Protein AF-A0AAW1S640-F1 (afdb_monomer)

Solvent-accessible surface area (backbone atoms only — not comparable to full-atom values): 14603 Å² total; per-residue (Å²): 139,86,64,75,70,55,54,58,38,51,50,37,23,45,51,49,43,53,53,51,50,52,52,50,61,74,37,52,86,37,52,64,60,62,70,76,51,57,68,61,94,82,60,75,63,79,69,60,54,57,62,50,48,50,54,40,24,43,29,50,11,47,22,51,35,55,50,36,70,66,61,31,62,88,68,34,43,71,59,56,50,48,43,51,55,28,48,50,37,58,58,46,36,54,51,34,43,46,70,66,60,34,56,70,61,28,47,55,40,42,50,51,26,38,55,41,40,50,51,37,30,52,54,34,31,74,77,37,57,66,27,15,59,42,34,47,66,47,48,56,47,36,54,52,51,41,56,49,51,52,46,32,43,64,62,42,46,88,51,75,80,60,61,56,72,54,47,76,75,77,46,81,82,50,51,96,89,38,97,82,51,74,83,77,77,73,76,83,64,78,72,75,71,77,75,80,75,88,74,76,85,82,83,86,85,82,91,78,92,77,90,79,86,82,83,88,82,92,83,82,91,78,88,79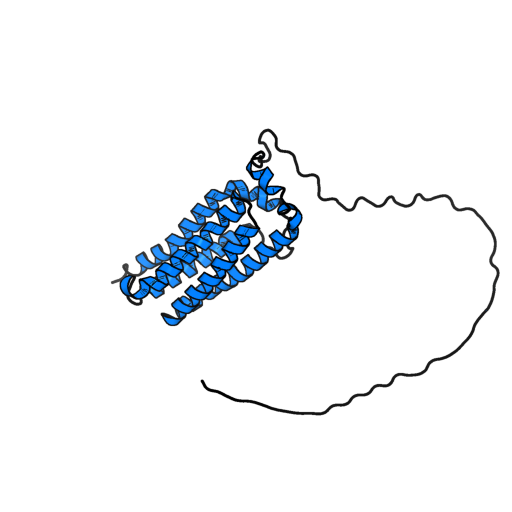,90,79,89,78,89,87,86,90,87,83,92,82,86,90,133

Foldseek 3Di:
DPPPLVVQLCVLLVVLLVLLVVLCVVLVVQVVVVVVFDFDPPDDDPVVVNVLSSLLSNLLSNLLSVLCVLPHCVVCVVLNVLSVVLSVLVSVLSCVCRVLVPLVVSLVSLVVSLVSLVVSLVVSCVSPVSSNVSSVSVSVVSVVVNVRSVRRCVRPVVVVPPVSVVCVPPDPQADVVGPPHDDDDPDPPPPPDPDPPPPDDDDDDDDDDDDDDDDDDDDDDDDDDDDDDYDDDDDDDDD

InterPro domains:
  IPR004307 TspO/MBR-related protein [PF03073] (12-152)
  IPR004307 TspO/MBR-related protein [PTHR10057] (6-158)
  IPR004307 TspO/MBR-related protein [cd15904] (13-153)
  IPR038330 TspO/MBR-related superfamily [G3DSA:1.20.1260.100] (5-157)

Nearest PDB structures (foldseek):
  8e7x-assembly1_B  TM=9.410E-01  e=2.400E-07  Cereibacter sphaeroides
  4rym-assembly1_A  TM=9.390E-01  e=1.792E-07  Bacillus cereus ATCC 14579
  8e7y-assembly1_A  TM=9.253E-01  e=2.646E-07  Cereibacter sphaeroides
  4uc1-assembly1_B  TM=9.404E-01  e=3.721E-07  Cereibacter sphaeroides
  4uc3-assembly1_B  TM=8.777E-01  e=4.628E-05  Cereibacter sphaeroides

Secondary structure (DSSP, 8-state):
--STTHHHHHHHHHHHHHHHHHHHHHHGGGHHHHHTS---TTPPPHHHHHHHHHHHHHHHHHHHHHHHHTTHHHHHHHHHHHHHHHHHHHHHHHIIIIIS--HHHHHHHHHHHHHHHHHHHHHHHHH-HHHHHHHHHHHHHHHHHHHHHHHHHHHTHHHHSSTHHHHHHH---PPTTSTT--PPPPP-----PPPPP---PPP------------------------------------

Organism: NCBI:txid381761

pLDDT: mean 74.96, std 23.74, range [33.22, 98.56]

Sequence (239 aa):
MGNYLSAPLVIAIAIPEVLGALVSASTAKNITWYQTLSKPSWAPPTWAFGQLWSFLYACIGAAAFVVWTEGGFSAQQGSLTLLGINMVLNLAWMPIFFNAKNMTLSIIDNIAALLTAVLVCTKFYQINKLSGYLLYPYVAFLVFANALNISIATKNKNLDDGIYKDFTKDQAFKNPGEAGYRPKPPPATASAAPLPSLTRAPRSRPARLLVGVPRRTLAPMRASARMMHAPGARAAFAL

Mean predicted aligned error: 15.94 Å

Structure (mmCIF, N/CA/C/O backbone):
data_AF-A0AAW1S640-F1
#
_entry.id   AF-A0AAW1S640-F1
#
loop_
_atom_site.group_PDB
_atom_site.id
_atom_site.type_symbol
_atom_site.label_atom_id
_atom_site.label_alt_id
_atom_site.label_comp_id
_atom_site.label_asym_id
_atom_site.label_entity_id
_atom_site.label_seq_id
_atom_site.pdbx_PDB_ins_code
_atom_site.Cartn_x
_atom_site.Cartn_y
_atom_site.Cartn_z
_atom_site.occupancy
_atom_site.B_iso_or_equiv
_atom_site.auth_seq_id
_atom_site.auth_comp_id
_atom_site.auth_asym_id
_atom_site.auth_atom_id
_atom_site.pdbx_PDB_model_num
ATOM 1 N N . MET A 1 1 ? -30.429 7.088 13.840 1.00 48.19 1 MET A N 1
ATOM 2 C CA . MET A 1 1 ? -28.969 6.853 13.964 1.00 48.19 1 MET A CA 1
ATOM 3 C C . MET A 1 1 ? -28.376 6.154 12.720 1.00 48.19 1 MET A C 1
ATOM 5 O O . MET A 1 1 ? -27.449 5.374 12.858 1.00 48.19 1 MET A O 1
ATOM 9 N N . GLY A 1 2 ? -28.866 6.426 11.496 1.00 52.81 2 GLY A N 1
ATOM 10 C CA . GLY A 1 2 ? -28.599 5.559 10.327 1.00 52.81 2 GLY A CA 1
ATOM 11 C C . GLY A 1 2 ? -27.486 5.970 9.348 1.00 52.81 2 GLY A C 1
ATOM 12 O O . GLY A 1 2 ? -27.029 5.116 8.604 1.00 52.81 2 GLY A O 1
ATOM 13 N N . ASN A 1 3 ? -27.015 7.228 9.349 1.00 57.78 3 ASN A N 1
ATOM 14 C CA . ASN A 1 3 ? -26.138 7.741 8.272 1.00 57.78 3 ASN A CA 1
ATOM 15 C C . ASN A 1 3 ? -24.756 8.242 8.737 1.00 57.78 3 ASN A C 1
ATOM 17 O O . ASN A 1 3 ? -23.927 8.614 7.913 1.00 57.78 3 ASN A O 1
ATOM 21 N N . TYR A 1 4 ? -24.484 8.271 10.045 1.00 55.47 4 TYR A N 1
ATOM 22 C CA . TYR A 1 4 ? -23.255 8.884 10.570 1.00 55.47 4 TYR A CA 1
ATOM 23 C C . TYR A 1 4 ? -22.035 7.957 10.536 1.00 55.47 4 TYR A C 1
ATOM 25 O O . TYR A 1 4 ? -20.914 8.446 10.567 1.00 55.47 4 TYR A O 1
ATOM 33 N N . LEU A 1 5 ? -22.236 6.637 10.454 1.00 62.50 5 LEU A N 1
ATOM 34 C CA . LEU A 1 5 ? -21.144 5.659 10.366 1.00 62.50 5 LEU A CA 1
ATOM 35 C C . LEU A 1 5 ? -20.718 5.374 8.917 1.00 62.50 5 LEU A C 1
ATOM 37 O O . LEU A 1 5 ? -19.579 4.977 8.689 1.00 62.50 5 LEU A O 1
ATOM 41 N N . SER A 1 6 ? -21.589 5.614 7.932 1.00 74.06 6 SER A N 1
ATOM 42 C CA . SER A 1 6 ? -21.273 5.385 6.517 1.00 74.06 6 SER A CA 1
ATOM 43 C C . SER A 1 6 ? -20.395 6.489 5.927 1.00 74.06 6 SER A C 1
ATOM 45 O O . SER A 1 6 ? -19.460 6.186 5.193 1.00 74.06 6 SER A O 1
ATOM 47 N N . ALA A 1 7 ? -20.634 7.758 6.275 1.00 83.44 7 ALA A N 1
ATOM 48 C CA . ALA A 1 7 ? -19.852 8.869 5.730 1.00 83.44 7 ALA A CA 1
ATOM 49 C C . ALA A 1 7 ? -18.346 8.807 6.086 1.00 83.44 7 ALA A C 1
ATOM 51 O O . ALA A 1 7 ? -17.533 8.930 5.171 1.00 83.44 7 ALA A O 1
ATOM 52 N N . PRO A 1 8 ? -17.926 8.552 7.343 1.00 85.44 8 PRO A N 1
ATOM 53 C CA . PRO A 1 8 ? -16.505 8.471 7.679 1.00 85.44 8 PRO A CA 1
ATOM 54 C C . PRO A 1 8 ? -15.816 7.256 7.049 1.00 85.44 8 PRO A C 1
ATOM 56 O O . PRO A 1 8 ? -14.659 7.362 6.655 1.00 85.44 8 PRO A O 1
ATOM 59 N N . LEU A 1 9 ? -16.522 6.129 6.891 1.00 89.00 9 LEU A N 1
ATOM 60 C CA . LEU A 1 9 ? -16.002 4.961 6.172 1.00 89.00 9 LEU A CA 1
ATOM 61 C C . LEU A 1 9 ? -15.763 5.280 4.692 1.00 89.00 9 LEU A C 1
ATOM 63 O O . LEU A 1 9 ? -14.692 4.991 4.162 1.00 89.00 9 LEU A O 1
ATOM 67 N N . VAL A 1 10 ? -16.743 5.907 4.035 1.00 90.00 10 VAL A N 1
ATOM 68 C CA . VAL A 1 10 ? -16.617 6.327 2.633 1.00 90.00 10 VAL A CA 1
ATOM 69 C C . VAL A 1 10 ? -15.450 7.296 2.470 1.00 90.00 10 VAL A C 1
ATOM 71 O O . VAL A 1 10 ? -14.661 7.131 1.549 1.00 90.00 10 VAL A O 1
ATOM 74 N N . ILE A 1 11 ? -15.287 8.259 3.380 1.00 89.56 11 ILE A N 1
ATOM 75 C CA . ILE A 1 11 ? -14.155 9.195 3.359 1.00 89.56 11 ILE A CA 1
ATOM 76 C C . ILE A 1 11 ? -12.825 8.452 3.535 1.00 89.56 11 ILE A C 1
ATOM 78 O O . ILE A 1 11 ? -11.892 8.686 2.768 1.00 89.56 11 ILE A O 1
ATOM 82 N N . ALA A 1 12 ? -12.735 7.532 4.498 1.00 90.31 12 ALA A N 1
ATOM 83 C CA . ALA A 1 12 ? -11.518 6.767 4.758 1.00 90.31 12 ALA A CA 1
ATOM 84 C C . ALA A 1 12 ? -11.083 5.912 3.556 1.00 90.31 12 ALA A C 1
ATOM 86 O O . ALA A 1 12 ? -9.886 5.745 3.341 1.00 90.31 12 ALA A O 1
ATOM 87 N N . ILE A 1 13 ? -12.033 5.406 2.763 1.00 93.06 13 ILE A N 1
ATOM 88 C CA . ILE A 1 13 ? -11.775 4.680 1.507 1.00 93.06 13 ILE A CA 1
ATOM 89 C C . ILE A 1 13 ? -11.467 5.638 0.350 1.00 93.06 13 ILE A C 1
ATOM 91 O O . ILE A 1 13 ? -10.553 5.392 -0.434 1.00 93.06 13 ILE A O 1
ATOM 95 N N . ALA A 1 14 ? -12.202 6.742 0.239 1.00 93.06 14 ALA A N 1
ATOM 96 C CA . ALA A 1 14 ? -12.049 7.682 -0.865 1.00 93.06 14 ALA A CA 1
ATOM 97 C C . ALA A 1 14 ? -10.680 8.372 -0.858 1.00 93.06 14 ALA A C 1
ATOM 99 O O . ALA A 1 14 ? -10.122 8.617 -1.922 1.00 93.06 14 ALA A O 1
ATOM 100 N N . ILE A 1 15 ? -10.118 8.669 0.318 1.00 92.88 15 ILE A N 1
ATOM 101 C CA . ILE A 1 15 ? -8.806 9.322 0.440 1.00 92.88 15 ILE A CA 1
ATOM 102 C C . ILE A 1 15 ? -7.695 8.543 -0.296 1.00 92.88 15 ILE A C 1
ATOM 104 O O . ILE A 1 15 ? -7.087 9.124 -1.197 1.00 92.88 15 ILE A O 1
ATOM 108 N N . PRO A 1 16 ? -7.400 7.269 0.034 1.00 92.50 16 PRO A N 1
ATOM 109 C CA . PRO A 1 16 ? -6.333 6.529 -0.634 1.00 92.50 16 PRO A CA 1
ATOM 110 C C . PRO A 1 16 ? -6.614 6.305 -2.127 1.00 92.50 16 PRO A C 1
ATOM 112 O O . PRO A 1 16 ? -5.693 6.436 -2.929 1.00 92.50 16 PRO A O 1
ATOM 115 N N . GLU A 1 17 ? -7.869 6.069 -2.522 1.00 94.31 17 GLU A N 1
ATOM 116 C CA . GLU A 1 17 ? -8.258 5.930 -3.936 1.00 94.31 17 GLU A CA 1
ATOM 117 C C . GLU A 1 17 ? -7.981 7.205 -4.742 1.00 94.31 17 GLU A C 1
ATOM 119 O O . GLU A 1 17 ? -7.348 7.163 -5.798 1.00 94.31 17 GLU A O 1
ATOM 124 N N . VAL A 1 18 ? -8.412 8.363 -4.231 1.00 95.06 18 VAL A N 1
ATOM 125 C CA . VAL A 1 18 ? -8.212 9.655 -4.899 1.00 95.06 18 VAL A CA 1
ATOM 126 C C . VAL A 1 18 ? -6.727 9.988 -4.980 1.00 95.06 18 VAL A C 1
ATOM 128 O O . VAL A 1 18 ? -6.247 10.376 -6.044 1.00 95.06 18 VAL A O 1
ATOM 131 N N . LEU A 1 19 ? -5.976 9.812 -3.890 1.00 92.50 19 LEU A N 1
ATOM 132 C CA . LEU A 1 19 ? -4.537 10.075 -3.887 1.00 92.50 19 LEU A CA 1
ATOM 133 C C . LEU A 1 19 ? -3.790 9.153 -4.858 1.00 92.50 19 LEU A C 1
ATOM 135 O O . LEU A 1 19 ? -2.964 9.630 -5.639 1.00 92.50 19 LEU A O 1
ATOM 139 N N . GLY A 1 20 ? -4.120 7.861 -4.866 1.00 90.81 20 GLY A N 1
ATOM 140 C CA . GLY A 1 20 ? -3.554 6.895 -5.803 1.00 90.81 20 GLY A CA 1
ATOM 141 C C . GLY A 1 20 ? -3.863 7.249 -7.257 1.00 90.81 20 GLY A C 1
ATOM 142 O O . GLY A 1 20 ? -2.963 7.263 -8.101 1.00 90.81 20 GLY A O 1
ATOM 143 N N . ALA A 1 21 ? -5.110 7.620 -7.556 1.00 91.31 21 ALA A N 1
ATOM 144 C CA . ALA A 1 21 ? -5.521 8.047 -8.890 1.00 91.31 21 ALA A CA 1
ATOM 145 C C . ALA A 1 21 ? -4.791 9.321 -9.346 1.00 91.31 21 ALA A C 1
ATOM 147 O O . ALA A 1 21 ? -4.323 9.382 -10.485 1.00 91.31 21 ALA A O 1
ATOM 148 N N . LEU A 1 22 ? -4.640 10.315 -8.464 1.00 92.56 22 LEU A N 1
ATOM 149 C CA . LEU A 1 22 ? -3.919 11.558 -8.758 1.00 92.56 22 LEU A CA 1
ATOM 150 C C . LEU A 1 22 ? -2.443 11.300 -9.069 1.00 92.56 22 LEU A C 1
ATOM 152 O O . LEU A 1 22 ? -1.913 11.808 -10.061 1.00 92.56 22 LEU A O 1
ATOM 156 N N . VAL A 1 23 ? -1.780 10.480 -8.254 1.00 90.75 23 VAL A N 1
ATOM 157 C CA . VAL A 1 23 ? -0.376 10.121 -8.476 1.00 90.75 23 VAL A CA 1
ATOM 158 C C . VAL A 1 23 ? -0.222 9.310 -9.763 1.00 90.75 23 VAL A C 1
ATOM 160 O O . VAL A 1 23 ? 0.650 9.623 -10.576 1.00 90.75 23 VAL A O 1
ATOM 163 N N . SER A 1 24 ? -1.108 8.346 -10.016 1.00 86.88 24 SER A N 1
ATOM 164 C CA . SER A 1 24 ? -1.118 7.574 -11.262 1.00 86.88 24 SER A CA 1
ATOM 165 C C . SER A 1 24 ? -1.277 8.482 -12.487 1.00 86.88 24 SER A C 1
ATOM 167 O O . SER A 1 24 ? -0.452 8.439 -13.405 1.00 86.88 24 SER A O 1
ATOM 169 N N . ALA A 1 25 ? -2.236 9.413 -12.457 1.00 89.00 25 ALA A N 1
ATOM 170 C CA . ALA A 1 25 ? -2.438 10.400 -13.516 1.00 89.00 25 ALA A CA 1
ATOM 171 C C . ALA A 1 25 ? -1.196 11.280 -13.747 1.00 89.00 25 ALA A C 1
ATOM 173 O O . ALA A 1 25 ? -0.829 11.540 -14.896 1.00 89.00 25 ALA A O 1
ATOM 174 N N . SER A 1 26 ? -0.494 11.678 -12.679 1.00 86.50 26 SER A N 1
ATOM 175 C CA . SER A 1 26 ? 0.728 12.493 -12.778 1.00 86.50 26 SER A CA 1
ATOM 176 C C . SER A 1 26 ? 1.882 11.791 -13.511 1.00 86.50 26 SER A C 1
ATOM 178 O O . SER A 1 26 ? 2.752 12.450 -14.080 1.00 86.50 26 SER A O 1
ATOM 180 N N . THR A 1 27 ? 1.877 10.457 -13.542 1.00 84.81 27 THR A N 1
ATOM 181 C CA . THR A 1 27 ? 2.927 9.636 -14.169 1.00 84.81 27 THR A CA 1
ATOM 182 C C . THR A 1 27 ? 2.512 9.021 -15.507 1.00 84.81 27 THR A C 1
ATOM 184 O O . THR A 1 27 ? 3.339 8.406 -16.182 1.00 84.81 27 THR A O 1
ATOM 187 N N . ALA A 1 28 ? 1.261 9.221 -15.941 1.00 82.31 28 ALA A N 1
ATOM 188 C CA . ALA A 1 28 ? 0.685 8.572 -17.121 1.00 82.31 28 ALA A CA 1
ATOM 189 C C . ALA A 1 28 ? 1.511 8.785 -18.403 1.00 82.31 28 ALA A C 1
ATOM 191 O O . ALA A 1 28 ? 1.649 7.872 -19.215 1.00 82.31 28 ALA A O 1
ATOM 192 N N . LYS A 1 29 ? 2.136 9.960 -18.560 1.00 80.25 29 LYS A N 1
ATOM 193 C CA . LYS A 1 29 ? 2.9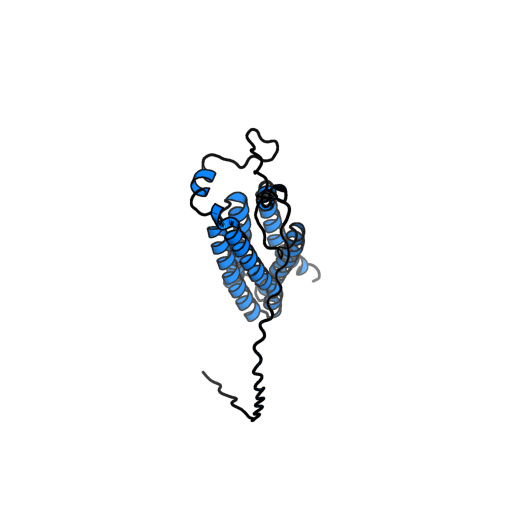99 10.283 -19.713 1.00 80.25 29 LYS A CA 1
ATOM 194 C C . LYS A 1 29 ? 4.244 9.393 -19.808 1.00 80.25 29 LYS A C 1
ATOM 196 O O . LYS A 1 29 ? 4.755 9.176 -20.898 1.00 80.25 29 LYS A O 1
ATOM 201 N N . ASN A 1 30 ? 4.713 8.862 -18.680 1.00 80.94 30 ASN A N 1
ATOM 202 C CA . ASN A 1 30 ? 5.913 8.032 -18.589 1.00 80.94 30 ASN A CA 1
ATOM 203 C C . ASN A 1 30 ? 5.604 6.524 -18.626 1.00 80.94 30 ASN A C 1
ATOM 205 O O . ASN A 1 30 ? 6.518 5.703 -18.537 1.00 80.94 30 ASN A O 1
ATOM 209 N N . ILE A 1 31 ? 4.338 6.123 -18.800 1.00 79.50 31 ILE A N 1
ATOM 210 C CA . ILE A 1 31 ? 3.959 4.703 -18.844 1.00 79.50 31 ILE A CA 1
ATOM 211 C C . ILE A 1 31 ? 4.513 3.983 -20.085 1.00 79.50 31 ILE A C 1
ATOM 213 O O . ILE A 1 31 ? 4.779 2.781 -20.051 1.00 79.50 31 ILE A O 1
ATOM 217 N N . THR A 1 32 ? 4.748 4.715 -21.177 1.00 81.50 32 THR A N 1
ATOM 218 C CA . THR A 1 32 ? 5.373 4.203 -22.407 1.00 81.50 32 THR A CA 1
ATOM 219 C C . THR A 1 32 ? 6.814 3.762 -22.160 1.00 81.50 32 THR A C 1
ATOM 221 O O . THR A 1 32 ? 7.228 2.717 -22.658 1.00 81.50 32 THR A O 1
ATOM 224 N N . TRP A 1 33 ? 7.566 4.475 -21.312 1.00 83.75 33 TRP A N 1
ATOM 225 C CA . TRP A 1 33 ? 8.915 4.066 -20.904 1.00 83.75 33 TRP A CA 1
ATOM 226 C C . TRP A 1 33 ? 8.900 2.693 -20.223 1.00 83.75 33 TRP A C 1
ATOM 228 O O . TRP A 1 33 ? 9.712 1.833 -20.568 1.00 83.75 33 TRP A O 1
ATOM 238 N N . TYR A 1 34 ? 7.920 2.426 -19.356 1.00 84.88 34 TYR A N 1
ATOM 239 C CA . TYR A 1 34 ? 7.774 1.119 -18.709 1.00 84.88 34 TYR A CA 1
ATOM 240 C C . TYR A 1 34 ? 7.555 -0.023 -19.707 1.00 84.88 34 TYR A C 1
ATOM 242 O O . TYR A 1 34 ? 7.997 -1.154 -19.479 1.00 84.88 34 TYR A O 1
ATOM 250 N N . GLN A 1 35 ? 6.916 0.247 -20.850 1.00 84.81 35 GLN A N 1
ATOM 251 C CA . GLN A 1 35 ? 6.749 -0.748 -21.912 1.00 84.81 35 GLN A CA 1
ATOM 252 C C . GLN A 1 35 ? 8.092 -1.166 -22.527 1.00 84.81 35 GLN A C 1
ATOM 254 O O . GLN A 1 35 ? 8.231 -2.328 -22.901 1.00 84.81 35 GLN A O 1
ATOM 259 N N . THR A 1 36 ? 9.094 -0.280 -22.536 1.00 85.88 36 THR A N 1
ATOM 260 C CA . THR A 1 36 ? 10.431 -0.536 -23.107 1.00 85.88 36 THR A CA 1
ATOM 261 C C . THR A 1 36 ? 11.358 -1.381 -22.224 1.00 85.88 36 THR A C 1
ATOM 263 O O . THR A 1 36 ? 12.396 -1.849 -22.708 1.00 85.88 36 THR A O 1
ATOM 266 N N . LEU A 1 37 ? 10.999 -1.571 -20.948 1.00 86.44 37 LEU A N 1
ATOM 267 C CA . LEU A 1 37 ? 11.783 -2.328 -19.973 1.00 86.44 37 LEU A CA 1
ATOM 268 C C . LEU A 1 37 ? 11.608 -3.837 -20.141 1.00 86.44 37 LEU A C 1
ATOM 270 O O . LEU A 1 37 ? 10.497 -4.341 -20.341 1.00 86.44 37 LEU A O 1
ATOM 274 N N . SER A 1 38 ? 12.704 -4.565 -19.943 1.00 89.00 38 SER A N 1
ATOM 275 C CA . SER A 1 38 ? 12.687 -6.023 -19.840 1.00 89.00 38 SER A CA 1
ATOM 276 C C . SER A 1 38 ? 12.015 -6.439 -18.531 1.00 89.00 38 SER A C 1
ATOM 278 O O . SER A 1 38 ? 12.518 -6.136 -17.448 1.00 89.00 38 SER A O 1
ATOM 280 N N . LYS A 1 39 ? 10.885 -7.145 -18.622 1.00 88.88 39 LYS A N 1
ATOM 281 C CA . LYS A 1 39 ? 10.093 -7.617 -17.474 1.00 88.88 39 LYS A CA 1
ATOM 282 C C . LYS A 1 39 ? 10.230 -9.134 -17.301 1.00 88.88 39 LYS A C 1
ATOM 284 O O . LYS A 1 39 ? 10.513 -9.836 -18.273 1.00 88.88 39 LYS A O 1
ATOM 289 N N . PRO A 1 40 ? 10.088 -9.668 -16.077 1.00 91.06 40 PRO A N 1
ATOM 290 C CA . PRO A 1 40 ? 10.002 -11.110 -15.887 1.00 91.06 40 PRO A CA 1
ATOM 291 C C . PRO A 1 40 ? 8.727 -11.679 -16.524 1.00 91.06 40 PRO A C 1
ATOM 293 O O . PRO A 1 40 ? 7.719 -10.987 -16.624 1.00 91.06 40 PRO A O 1
ATOM 296 N N . SER A 1 41 ? 8.763 -12.952 -16.923 1.00 91.88 41 SER A N 1
ATOM 297 C CA . SER A 1 41 ? 7.632 -13.638 -17.570 1.00 91.88 41 SER A CA 1
ATOM 298 C C . SER A 1 41 ? 6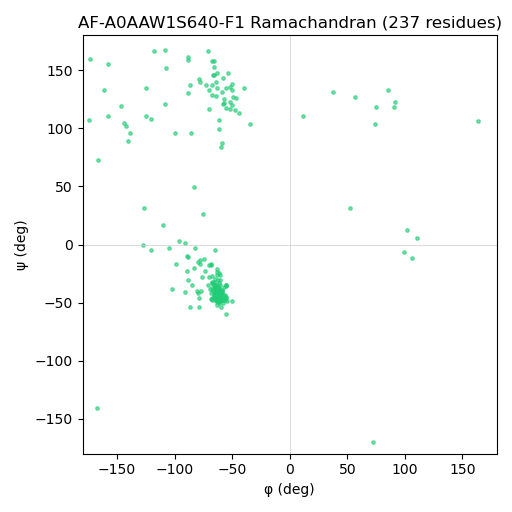.391 -13.760 -16.682 1.00 91.88 41 SER A C 1
ATOM 300 O O . SER A 1 41 ? 5.293 -13.936 -17.192 1.00 91.88 41 SER A O 1
ATOM 302 N N . TRP A 1 42 ? 6.562 -13.656 -15.365 1.00 92.56 42 TRP A N 1
ATOM 303 C CA . TRP A 1 42 ? 5.489 -13.685 -14.374 1.00 92.56 42 TRP A CA 1
ATOM 304 C C . TRP A 1 42 ? 4.932 -12.294 -14.030 1.00 92.56 42 TRP A C 1
ATOM 306 O O . TRP A 1 42 ? 4.051 -12.192 -13.179 1.00 92.56 42 TRP A O 1
ATOM 316 N N . ALA A 1 43 ? 5.434 -11.217 -14.648 1.00 90.38 43 ALA A N 1
ATOM 317 C CA . ALA A 1 43 ? 4.869 -9.887 -14.442 1.00 90.38 43 ALA A CA 1
ATOM 318 C C . ALA A 1 43 ? 3.420 -9.847 -14.967 1.00 90.38 43 ALA A C 1
ATOM 320 O O . ALA A 1 43 ? 3.191 -10.206 -16.126 1.00 90.38 43 ALA A O 1
ATOM 321 N N . PRO A 1 44 ? 2.444 -9.405 -14.157 1.00 88.12 44 PRO A N 1
ATOM 322 C CA . PRO A 1 44 ? 1.065 -9.304 -14.593 1.00 88.12 44 PRO A CA 1
ATOM 323 C C . PRO A 1 44 ? 0.921 -8.213 -15.662 1.00 88.12 44 PRO A C 1
ATOM 325 O O . PRO A 1 44 ? 1.754 -7.302 -15.758 1.00 88.12 44 PRO A O 1
ATOM 328 N N . PRO A 1 45 ? -0.141 -8.282 -16.478 1.00 87.44 45 PRO A N 1
ATOM 329 C CA . PRO A 1 45 ? -0.413 -7.254 -17.468 1.00 87.44 45 PRO A CA 1
ATOM 330 C C . PRO A 1 45 ? -0.689 -5.903 -16.792 1.00 87.44 45 PRO A C 1
ATOM 332 O O . PRO A 1 45 ? -1.280 -5.846 -15.716 1.00 87.44 45 PRO A O 1
ATOM 335 N N . THR A 1 46 ? -0.306 -4.802 -17.448 1.00 83.38 46 THR A N 1
ATOM 336 C CA . THR A 1 46 ? -0.354 -3.448 -16.862 1.00 83.38 46 THR A CA 1
ATOM 337 C C . THR A 1 46 ? -1.739 -3.051 -16.349 1.00 83.38 46 THR A C 1
ATOM 339 O O . THR A 1 46 ? -1.834 -2.371 -15.333 1.00 83.38 46 THR A O 1
ATOM 342 N N . TRP A 1 47 ? -2.813 -3.486 -17.020 1.00 82.19 47 TRP A N 1
ATOM 343 C CA . TRP A 1 47 ? -4.174 -3.157 -16.599 1.00 82.19 47 TRP A CA 1
ATOM 344 C C . TRP A 1 47 ? -4.475 -3.693 -15.198 1.00 82.19 47 TRP A C 1
ATOM 346 O O . TRP A 1 47 ? -5.022 -2.940 -14.405 1.00 82.19 47 TRP A O 1
ATOM 356 N N . ALA A 1 48 ? -4.022 -4.909 -14.864 1.00 89.19 48 ALA A N 1
ATOM 357 C CA . ALA A 1 48 ? -4.351 -5.602 -13.616 1.00 89.19 48 ALA A CA 1
ATOM 358 C C . ALA A 1 48 ? -3.880 -4.858 -12.357 1.00 89.19 48 ALA A C 1
ATOM 360 O O . ALA A 1 48 ? -4.465 -5.025 -11.287 1.00 89.19 48 ALA A O 1
ATOM 361 N N . PHE A 1 49 ? -2.851 -4.013 -12.476 1.00 87.00 49 PHE A N 1
ATOM 362 C CA . PHE A 1 49 ? -2.398 -3.177 -11.366 1.00 87.00 49 PHE A CA 1
ATOM 363 C C . PHE A 1 49 ? -3.471 -2.179 -10.924 1.00 87.00 49 PHE A C 1
ATOM 365 O O . PHE A 1 49 ? -3.589 -1.936 -9.730 1.00 87.00 49 PHE A O 1
ATOM 372 N N . GLY A 1 50 ? -4.269 -1.634 -11.849 1.00 87.50 50 GLY A N 1
ATOM 373 C CA . GLY A 1 50 ? -5.316 -0.666 -11.517 1.00 87.50 50 GLY A CA 1
ATOM 374 C C . GLY A 1 50 ? -6.398 -1.270 -10.623 1.00 87.50 50 GLY A C 1
ATOM 375 O O . GLY A 1 50 ? -6.671 -0.744 -9.549 1.00 87.50 50 GLY A O 1
ATOM 376 N N . GLN A 1 51 ? -6.963 -2.416 -11.018 1.00 91.44 51 GLN A N 1
ATOM 377 C CA . GLN A 1 51 ? -8.006 -3.083 -10.227 1.00 91.44 51 GLN A CA 1
ATOM 378 C C . GLN A 1 51 ? -7.471 -3.574 -8.881 1.00 91.44 51 GLN A C 1
ATOM 380 O O . GLN A 1 51 ? -8.170 -3.494 -7.872 1.00 91.44 51 GLN A O 1
ATOM 385 N N . LEU A 1 52 ? -6.232 -4.072 -8.861 1.00 94.81 52 LEU A N 1
ATOM 386 C CA . LEU A 1 52 ? -5.611 -4.545 -7.633 1.00 94.81 52 LEU A CA 1
ATOM 387 C C . LEU A 1 52 ? -5.374 -3.398 -6.649 1.00 94.81 52 LEU A C 1
ATOM 389 O O . LEU A 1 52 ? -5.719 -3.536 -5.482 1.00 94.81 52 LEU A O 1
ATOM 393 N N . TRP A 1 53 ? -4.855 -2.256 -7.106 1.00 94.56 53 TRP A N 1
ATOM 394 C CA . TRP A 1 53 ? -4.650 -1.100 -6.235 1.00 94.56 53 TRP A CA 1
ATOM 395 C C . TRP A 1 53 ? -5.953 -0.535 -5.682 1.00 94.56 53 TRP A C 1
ATOM 397 O O . TRP A 1 53 ? -5.990 -0.255 -4.489 1.00 94.56 53 TRP A O 1
ATOM 407 N N . SER A 1 54 ? -7.027 -0.456 -6.473 1.00 94.38 54 SER A N 1
ATOM 408 C CA . SER A 1 54 ? -8.332 -0.041 -5.939 1.00 94.38 54 SER A CA 1
ATOM 409 C C . SER A 1 54 ? -8.834 -0.991 -4.848 1.00 94.38 54 SER A C 1
ATOM 411 O O . SER A 1 54 ? -9.205 -0.570 -3.755 1.00 94.38 54 SER A O 1
ATOM 413 N N . PHE A 1 55 ? -8.739 -2.307 -5.067 1.00 96.69 55 PHE A N 1
ATOM 414 C CA . PHE A 1 55 ? -9.073 -3.272 -4.016 1.00 96.69 55 PHE A CA 1
ATOM 415 C C . PHE A 1 55 ? -8.234 -3.059 -2.742 1.00 96.69 55 PHE A C 1
ATOM 417 O O . PHE A 1 55 ? -8.771 -3.043 -1.633 1.00 96.69 55 PHE A O 1
ATOM 424 N N . LEU A 1 56 ? -6.924 -2.845 -2.887 1.00 97.06 56 LEU A N 1
ATOM 425 C CA . LEU A 1 56 ? -6.028 -2.609 -1.755 1.00 97.06 56 LEU A CA 1
ATOM 426 C C . LEU A 1 56 ? -6.330 -1.292 -1.030 1.00 97.06 56 LEU A C 1
ATOM 428 O O . LEU A 1 56 ? -6.351 -1.281 0.200 1.00 97.06 56 LEU A O 1
ATOM 432 N N . TYR A 1 57 ? -6.599 -0.203 -1.751 1.00 97.06 57 TYR A N 1
ATOM 433 C CA . TYR A 1 57 ? -6.953 1.088 -1.159 1.00 97.06 57 TYR A CA 1
ATOM 434 C C . TYR A 1 57 ? -8.285 1.031 -0.412 1.00 97.06 57 TYR A C 1
ATOM 436 O O . TYR A 1 57 ? -8.378 1.576 0.691 1.00 97.06 57 TYR A O 1
ATOM 444 N N . ALA A 1 58 ? -9.266 0.284 -0.922 1.00 96.44 58 ALA A N 1
ATOM 445 C CA . ALA A 1 58 ? -10.495 -0.002 -0.190 1.00 96.44 58 ALA A CA 1
ATOM 446 C C . ALA A 1 58 ? -10.226 -0.762 1.120 1.00 96.44 58 ALA A C 1
ATOM 448 O O . ALA A 1 58 ? -10.737 -0.374 2.174 1.00 96.44 58 ALA A O 1
ATOM 449 N N . CYS A 1 59 ? -9.381 -1.798 1.093 1.00 97.56 59 CYS A N 1
ATOM 450 C CA . CYS A 1 59 ? -8.982 -2.530 2.299 1.00 97.56 59 CYS A CA 1
ATOM 451 C C . CYS A 1 59 ? -8.250 -1.638 3.314 1.00 97.56 59 CYS A C 1
ATOM 453 O O . CYS A 1 59 ? -8.552 -1.694 4.507 1.00 97.56 59 CYS A O 1
ATOM 455 N N . ILE A 1 60 ? -7.320 -0.797 2.853 1.00 97.81 60 ILE A N 1
ATOM 456 C CA . ILE A 1 60 ? -6.562 0.135 3.698 1.00 97.81 60 ILE A CA 1
ATOM 457 C C . ILE A 1 60 ? -7.500 1.148 4.363 1.00 97.81 60 ILE A C 1
ATOM 459 O O . ILE A 1 60 ? -7.443 1.332 5.580 1.00 97.81 60 ILE A O 1
ATOM 463 N N . GLY A 1 61 ? -8.389 1.772 3.586 1.00 96.69 61 GLY A N 1
ATOM 464 C CA . GLY A 1 61 ? -9.356 2.743 4.095 1.00 96.69 61 GLY A CA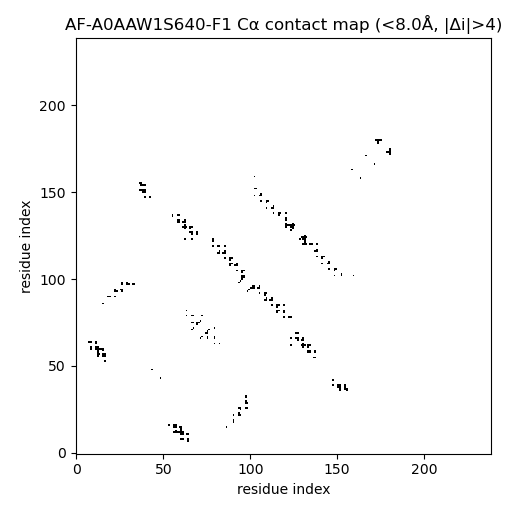 1
ATOM 465 C C . GLY A 1 61 ? -10.336 2.131 5.094 1.00 96.69 61 GLY A C 1
ATOM 466 O O . GLY A 1 61 ? -10.565 2.692 6.166 1.00 96.69 61 GLY A O 1
ATOM 467 N N . ALA A 1 62 ? -10.851 0.933 4.802 1.00 96.81 62 ALA A N 1
ATOM 468 C CA . ALA A 1 62 ? -11.710 0.196 5.726 1.00 96.81 62 ALA A CA 1
ATOM 469 C C . ALA A 1 62 ? -10.976 -0.168 7.030 1.00 96.81 62 ALA A C 1
ATOM 471 O O . ALA A 1 62 ? -11.523 0.018 8.117 1.00 96.81 62 ALA A O 1
ATOM 472 N N . ALA A 1 63 ? -9.721 -0.624 6.946 1.00 97.19 63 ALA A N 1
ATOM 473 C CA . ALA A 1 63 ? -8.910 -0.939 8.120 1.00 97.19 63 ALA A CA 1
ATOM 474 C C . ALA A 1 63 ? -8.672 0.298 9.000 1.00 97.19 63 ALA A C 1
ATOM 476 O O . ALA A 1 63 ? -8.785 0.211 10.226 1.00 97.19 63 ALA A O 1
ATOM 477 N N . ALA A 1 64 ? -8.389 1.445 8.371 1.00 96.75 64 ALA A N 1
ATOM 478 C CA . ALA A 1 64 ? -8.206 2.729 9.040 1.00 96.75 64 ALA A CA 1
ATOM 479 C C . ALA A 1 64 ? -9.485 3.203 9.736 1.00 96.75 64 ALA A C 1
ATOM 481 O O . ALA A 1 64 ? -9.422 3.649 10.880 1.00 96.75 64 ALA A O 1
ATOM 482 N N . PHE A 1 65 ? -10.642 3.059 9.081 1.00 96.31 65 PHE A N 1
ATOM 483 C CA . PHE A 1 65 ? -11.937 3.381 9.677 1.00 96.31 65 PHE A CA 1
ATOM 484 C C . PHE A 1 65 ? -12.216 2.527 10.916 1.00 96.31 65 PHE A C 1
ATOM 486 O O . PHE A 1 65 ? -12.550 3.078 11.960 1.00 96.31 65 PHE A O 1
ATOM 493 N N . VAL A 1 66 ? -12.018 1.206 10.836 1.00 95.56 66 VAL A N 1
ATOM 494 C CA . VAL A 1 66 ? -12.239 0.313 11.985 1.00 95.56 66 VAL A CA 1
ATOM 495 C C . VAL A 1 66 ? -11.314 0.684 13.150 1.00 95.56 66 VAL A C 1
ATOM 497 O O . VAL A 1 66 ? -11.788 0.817 14.274 1.00 95.56 66 VAL A O 1
ATOM 500 N N . VAL A 1 67 ? -10.028 0.965 12.904 1.00 96.19 67 VAL A N 1
ATOM 501 C CA . VAL A 1 67 ? -9.130 1.455 13.970 1.00 96.19 67 VAL A CA 1
ATOM 502 C C . VAL A 1 67 ? -9.611 2.790 14.530 1.00 96.19 67 VAL A C 1
ATOM 504 O O . VAL A 1 67 ? -9.625 2.979 15.740 1.00 96.19 67 VAL A O 1
ATOM 507 N N . TRP A 1 68 ? -10.045 3.717 13.678 1.00 95.44 68 TRP A N 1
ATOM 508 C CA . TRP A 1 68 ? -10.570 5.004 14.127 1.00 95.44 68 TRP A CA 1
ATOM 509 C C . TRP A 1 68 ? -11.839 4.858 14.981 1.00 95.44 68 TRP A C 1
ATOM 511 O O . TRP A 1 68 ? -12.034 5.649 15.899 1.00 95.44 68 TRP A O 1
ATOM 521 N N . THR A 1 69 ? -12.675 3.839 14.765 1.00 94.19 69 THR A N 1
ATOM 522 C CA . THR A 1 69 ? -13.835 3.594 15.641 1.00 94.19 69 THR A CA 1
ATOM 523 C C . THR A 1 69 ? -13.454 3.142 17.058 1.00 94.19 69 THR A C 1
ATOM 525 O O . THR A 1 69 ? -14.247 3.324 17.978 1.00 94.19 69 THR A O 1
ATOM 528 N N . GLU A 1 70 ? -12.221 2.674 17.276 1.00 93.94 70 GLU A N 1
ATOM 529 C CA . GLU A 1 70 ? -11.673 2.278 18.586 1.00 93.94 70 GLU A CA 1
ATOM 530 C C . GLU A 1 70 ? -11.134 3.490 19.382 1.00 93.94 70 GLU A C 1
ATOM 532 O O . GLU A 1 70 ? -9.996 3.501 19.862 1.00 93.94 70 GLU A O 1
ATOM 537 N N . GLY A 1 71 ? -11.931 4.558 19.497 1.00 87.69 71 GLY A N 1
ATOM 538 C CA . GLY A 1 71 ? -11.598 5.748 20.302 1.00 87.69 71 GLY A CA 1
ATOM 539 C C . GLY A 1 71 ? -11.086 6.969 19.525 1.00 87.69 71 GLY A C 1
ATOM 540 O O . GLY A 1 71 ? -10.602 7.934 20.123 1.00 87.69 71 GLY A O 1
ATOM 541 N N . GLY A 1 72 ? -11.212 6.969 18.199 1.00 89.94 72 GLY A N 1
ATOM 542 C CA . GLY A 1 72 ? -10.922 8.118 17.348 1.00 89.94 72 GLY A CA 1
ATOM 543 C C . GLY A 1 72 ? -9.436 8.435 17.211 1.00 89.94 72 GLY A C 1
ATOM 544 O O . GLY A 1 72 ? -8.546 7.696 17.636 1.00 89.94 72 GLY A O 1
ATOM 545 N N . PHE A 1 73 ? -9.156 9.595 16.612 1.00 88.06 73 PHE A N 1
ATOM 546 C CA . PHE A 1 73 ? -7.780 10.029 16.374 1.00 88.06 73 PHE A CA 1
ATOM 547 C C . PHE A 1 73 ? -7.027 10.301 17.678 1.00 88.06 73 PHE A C 1
ATOM 549 O O . PHE A 1 73 ? -5.840 10.032 17.745 1.00 88.06 73 PHE A O 1
ATOM 556 N N . SER A 1 74 ? -7.705 10.763 18.735 1.00 90.81 74 SER A N 1
ATOM 557 C CA . SER A 1 74 ? -7.058 11.025 20.028 1.00 90.81 74 SER A CA 1
ATOM 558 C C . SER A 1 74 ? -6.477 9.762 20.671 1.00 90.81 74 SER A C 1
ATOM 560 O O . SER A 1 74 ? -5.417 9.838 21.282 1.00 90.81 74 SER A O 1
ATOM 562 N N . ALA A 1 75 ? -7.152 8.613 20.549 1.00 92.25 75 ALA A N 1
ATOM 563 C CA . ALA A 1 75 ? -6.668 7.345 21.094 1.00 92.25 75 ALA A CA 1
ATOM 564 C C . ALA A 1 75 ? -5.691 6.630 20.147 1.00 92.25 75 ALA A C 1
ATOM 566 O O . ALA A 1 75 ? -4.744 5.991 20.598 1.00 92.25 75 ALA A O 1
ATOM 567 N N . GLN A 1 76 ? -5.905 6.752 18.831 1.00 95.12 76 GLN A N 1
ATOM 568 C CA . GLN A 1 76 ? -5.179 5.978 17.815 1.00 95.12 76 GLN A CA 1
ATOM 569 C C . GLN A 1 76 ? -4.204 6.811 16.971 1.00 95.12 76 GLN A C 1
ATOM 571 O O . GLN A 1 76 ? -3.754 6.355 15.917 1.00 95.12 76 GLN A O 1
ATOM 576 N N . GLN A 1 77 ? -3.844 8.016 17.429 1.00 94.06 77 GLN A N 1
ATOM 577 C CA . GLN A 1 77 ? -2.998 8.967 16.699 1.00 94.06 77 GLN A CA 1
ATOM 578 C C . GLN A 1 77 ? -1.717 8.316 16.180 1.00 94.06 77 GLN A C 1
ATOM 580 O O . GLN A 1 77 ? -1.389 8.470 15.006 1.00 94.06 77 GLN A O 1
ATOM 585 N N . GLY A 1 78 ? -1.000 7.572 17.027 1.00 95.56 78 GLY A N 1
ATOM 586 C CA . GLY A 1 78 ? 0.265 6.940 16.644 1.00 95.56 78 GLY A CA 1
ATOM 587 C C . GLY A 1 78 ? 0.099 5.935 15.502 1.00 95.56 78 GLY A C 1
ATOM 588 O O . GLY A 1 78 ? 0.831 5.988 14.515 1.00 95.56 78 GLY A O 1
ATOM 589 N N . SER A 1 79 ? -0.905 5.061 15.596 1.00 95.69 79 SER A N 1
ATOM 590 C CA . SER A 1 79 ? -1.181 4.028 14.591 1.00 95.69 79 SER A CA 1
ATOM 591 C C . SER A 1 79 ? -1.673 4.627 13.270 1.00 95.69 79 SER A C 1
ATOM 593 O O . SER A 1 79 ? -1.214 4.222 12.203 1.00 95.69 79 SER A O 1
ATOM 595 N N . LEU A 1 80 ? -2.559 5.628 13.324 1.00 95.88 80 LEU A N 1
ATOM 596 C CA . LEU A 1 80 ? -3.070 6.317 12.133 1.00 95.88 80 LEU A CA 1
ATOM 597 C C . LEU A 1 80 ? -2.003 7.208 11.476 1.00 95.88 80 LEU A C 1
ATOM 599 O O . LEU A 1 80 ? -1.933 7.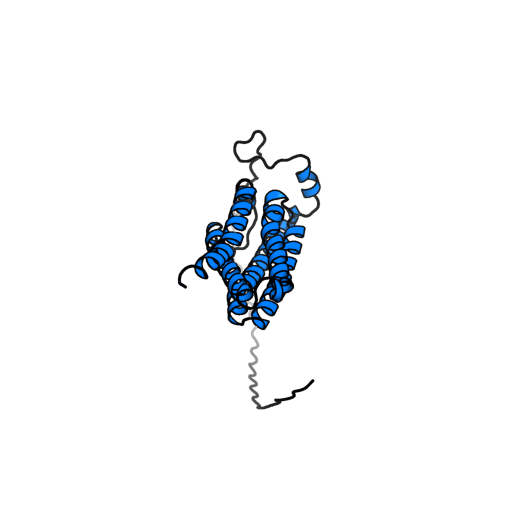276 10.251 1.00 95.88 80 LEU A O 1
ATOM 603 N N . THR A 1 81 ? -1.118 7.831 12.261 1.00 96.81 81 THR A N 1
ATOM 604 C CA . THR A 1 81 ? 0.036 8.583 11.734 1.00 96.81 81 THR A CA 1
ATOM 605 C C . THR A 1 81 ? 1.014 7.650 11.027 1.00 96.81 81 THR A C 1
ATOM 607 O O . THR A 1 81 ? 1.490 7.967 9.939 1.00 96.81 81 THR A O 1
ATOM 610 N N . LEU A 1 82 ? 1.278 6.470 11.599 1.00 97.62 82 LEU A N 1
ATOM 611 C CA . LEU A 1 82 ? 2.127 5.462 10.968 1.00 97.62 82 LEU A CA 1
ATOM 612 C C . LEU A 1 82 ? 1.542 4.977 9.632 1.00 97.62 82 LEU A C 1
ATOM 614 O O . LEU A 1 82 ? 2.287 4.817 8.665 1.00 97.62 82 LEU A O 1
ATOM 618 N N . LEU A 1 83 ? 0.217 4.803 9.550 1.00 97.94 83 LEU A N 1
ATOM 619 C CA . LEU A 1 83 ? -0.459 4.534 8.279 1.00 97.94 83 LEU A CA 1
ATOM 620 C C . LEU A 1 83 ? -0.274 5.694 7.287 1.00 97.94 83 LEU A C 1
ATOM 622 O O . LEU A 1 83 ? 0.014 5.450 6.119 1.00 97.94 83 LEU A O 1
ATOM 626 N N . GLY A 1 84 ? -0.383 6.944 7.744 1.00 97.06 84 GLY A N 1
ATOM 627 C CA . GLY A 1 84 ? -0.114 8.124 6.918 1.00 97.06 84 GLY A CA 1
ATOM 628 C C . GLY A 1 84 ? 1.301 8.125 6.330 1.00 97.06 84 GLY A C 1
ATOM 629 O O . GLY A 1 84 ? 1.466 8.322 5.129 1.00 97.06 84 GLY A O 1
ATOM 630 N N . ILE A 1 85 ? 2.318 7.816 7.142 1.00 98.00 85 ILE A N 1
ATOM 631 C CA . ILE A 1 85 ? 3.710 7.663 6.681 1.00 98.00 85 ILE A CA 1
ATOM 632 C C . ILE A 1 85 ? 3.812 6.550 5.633 1.00 98.00 85 ILE A C 1
ATOM 634 O O . ILE A 1 85 ? 4.440 6.733 4.591 1.00 98.00 85 ILE A O 1
ATOM 638 N N . ASN A 1 86 ? 3.167 5.407 5.879 1.00 98.31 86 ASN A N 1
ATOM 639 C CA . ASN A 1 86 ? 3.155 4.306 4.923 1.00 98.31 86 ASN A CA 1
ATOM 640 C C . ASN A 1 86 ? 2.495 4.696 3.589 1.00 98.31 86 ASN A C 1
ATOM 642 O O . ASN A 1 86 ? 2.984 4.301 2.533 1.00 98.31 86 ASN A O 1
ATOM 646 N N . MET A 1 87 ? 1.434 5.506 3.621 1.00 97.44 87 MET A N 1
ATOM 647 C CA . MET A 1 87 ? 0.799 6.034 2.413 1.00 97.44 87 MET A CA 1
ATOM 648 C C . MET A 1 87 ? 1.685 7.016 1.659 1.00 97.44 87 MET A C 1
ATOM 650 O O . MET A 1 87 ? 1.725 6.961 0.435 1.00 97.44 87 MET A O 1
ATOM 654 N N . VAL A 1 88 ? 2.453 7.857 2.351 1.00 97.50 88 VAL A N 1
ATOM 655 C CA . VAL A 1 88 ? 3.435 8.726 1.686 1.00 97.50 88 VAL A CA 1
ATOM 656 C C . VAL A 1 88 ? 4.479 7.895 0.939 1.00 97.50 88 VAL A C 1
ATOM 658 O O . VAL A 1 88 ? 4.733 8.182 -0.226 1.00 97.50 88 VAL A O 1
ATOM 661 N N . LEU A 1 89 ? 5.026 6.844 1.559 1.00 97.12 89 LEU A N 1
ATOM 662 C CA . LEU A 1 89 ? 5.971 5.932 0.897 1.00 97.12 89 LEU A CA 1
ATOM 663 C C . LEU A 1 89 ? 5.321 5.229 -0.307 1.00 97.12 89 LEU A C 1
ATOM 665 O O . LEU A 1 89 ? 5.854 5.247 -1.410 1.00 97.12 89 LEU A O 1
ATOM 669 N N . ASN A 1 90 ? 4.111 4.690 -0.130 1.00 96.62 90 ASN A N 1
ATOM 670 C CA . ASN A 1 90 ? 3.357 4.045 -1.208 1.00 96.62 90 ASN A CA 1
ATOM 671 C C . ASN A 1 90 ? 3.163 4.965 -2.428 1.00 96.62 90 ASN A C 1
ATOM 673 O O . ASN A 1 90 ? 3.377 4.550 -3.567 1.00 96.62 90 ASN A O 1
ATOM 677 N N . LEU A 1 91 ? 2.787 6.220 -2.183 1.00 94.81 91 LEU A N 1
ATOM 678 C CA . LEU A 1 91 ? 2.547 7.219 -3.221 1.00 94.81 91 LEU A CA 1
ATOM 679 C C . LEU A 1 91 ? 3.850 7.776 -3.813 1.00 94.81 91 LEU A C 1
ATOM 681 O O . LEU A 1 91 ? 3.861 8.166 -4.979 1.00 94.81 91 LEU A O 1
ATOM 685 N N . ALA A 1 92 ? 4.948 7.802 -3.052 1.00 94.25 92 ALA A N 1
ATOM 686 C CA . ALA A 1 92 ? 6.259 8.257 -3.516 1.00 94.25 92 ALA A CA 1
ATOM 687 C C . ALA A 1 92 ? 6.893 7.292 -4.530 1.00 94.25 92 ALA A C 1
ATOM 689 O O . ALA A 1 92 ? 7.626 7.731 -5.423 1.00 94.25 92 ALA A O 1
ATOM 690 N N . TRP A 1 93 ? 6.564 6.001 -4.460 1.00 94.50 93 TRP A N 1
ATOM 691 C CA . TRP A 1 93 ? 7.108 4.994 -5.366 1.00 94.50 93 TRP A CA 1
ATOM 692 C C . TRP A 1 93 ? 6.885 5.332 -6.847 1.00 94.50 93 TRP A C 1
ATOM 694 O O . TRP A 1 93 ? 7.812 5.256 -7.656 1.00 94.50 93 TRP A O 1
ATOM 704 N N . MET A 1 94 ? 5.666 5.746 -7.214 1.00 91.38 94 MET A N 1
ATOM 705 C CA . MET A 1 94 ? 5.305 6.059 -8.601 1.00 91.38 94 MET A CA 1
ATOM 706 C C . MET A 1 94 ? 6.152 7.186 -9.220 1.00 91.38 94 MET A C 1
ATOM 708 O O . MET A 1 94 ? 6.747 6.954 -10.274 1.00 91.38 94 MET A O 1
ATOM 712 N N . PRO A 1 95 ? 6.274 8.391 -8.629 1.00 90.19 95 PRO A N 1
ATOM 713 C CA . PRO A 1 95 ? 7.144 9.428 -9.174 1.00 90.19 95 PRO A CA 1
ATOM 714 C C . PRO A 1 95 ? 8.626 9.031 -9.138 1.00 90.19 95 PRO A C 1
ATOM 716 O O . PRO A 1 95 ? 9.343 9.345 -10.089 1.00 90.19 95 PRO A O 1
ATOM 719 N N . ILE A 1 96 ? 9.098 8.300 -8.121 1.00 88.56 96 ILE A N 1
ATOM 720 C CA . ILE A 1 96 ? 10.489 7.814 -8.079 1.00 88.56 96 ILE A CA 1
ATOM 721 C C . ILE A 1 96 ? 10.767 6.862 -9.256 1.00 88.56 96 ILE A C 1
ATOM 723 O O . ILE A 1 96 ? 11.780 6.991 -9.950 1.00 88.56 96 ILE A O 1
ATOM 727 N N . PHE A 1 97 ? 9.856 5.925 -9.513 1.00 89.44 97 PHE A N 1
ATOM 728 C CA . PHE A 1 97 ? 10.037 4.897 -10.531 1.00 89.44 97 PHE A CA 1
ATOM 729 C C . PHE A 1 97 ? 9.760 5.405 -11.953 1.00 89.44 97 PHE A C 1
ATOM 731 O O . PHE A 1 97 ? 10.554 5.151 -12.851 1.00 89.44 97 PHE A O 1
ATOM 738 N N . PHE A 1 98 ? 8.664 6.133 -12.185 1.00 87.38 98 PHE A N 1
ATOM 739 C CA . PHE A 1 98 ? 8.256 6.555 -13.532 1.00 87.38 98 PHE A CA 1
ATOM 740 C C . PHE A 1 98 ? 8.817 7.918 -13.947 1.00 87.38 98 PHE A C 1
ATOM 742 O O . PHE A 1 98 ? 9.221 8.076 -15.100 1.00 87.38 98 PHE A O 1
ATOM 749 N N . ASN A 1 99 ? 8.846 8.904 -13.041 1.00 85.31 99 ASN A N 1
ATOM 750 C CA . ASN A 1 99 ? 9.306 10.255 -13.381 1.00 85.31 99 ASN A CA 1
ATOM 751 C C . ASN A 1 99 ? 10.825 10.363 -13.236 1.00 85.31 99 ASN A C 1
ATOM 753 O O . ASN A 1 99 ? 11.504 10.731 -14.192 1.00 85.31 99 ASN A O 1
ATOM 757 N N . ALA A 1 100 ? 11.360 10.000 -12.066 1.00 83.44 100 ALA A N 1
ATOM 758 C CA . ALA A 1 100 ? 12.798 10.048 -11.811 1.00 83.44 100 ALA A CA 1
ATOM 759 C C . ALA A 1 100 ? 13.559 8.866 -12.434 1.00 83.44 100 ALA A C 1
ATOM 761 O O . ALA A 1 100 ? 14.778 8.945 -12.567 1.00 83.44 100 ALA A O 1
ATOM 762 N N . LYS A 1 101 ? 12.858 7.787 -12.821 1.00 85.56 101 LYS A N 1
ATOM 763 C CA . LYS A 1 101 ? 13.445 6.580 -13.437 1.00 85.56 101 LYS A CA 1
ATOM 764 C C . LYS A 1 101 ? 14.601 6.003 -12.616 1.00 85.56 101 LYS A C 1
ATOM 766 O O . LYS A 1 101 ? 15.537 5.429 -13.164 1.00 85.56 101 LYS A O 1
ATOM 771 N N . ASN A 1 102 ? 14.533 6.165 -11.294 1.00 84.62 102 ASN A N 1
ATOM 772 C CA . ASN A 1 102 ? 15.578 5.752 -10.368 1.00 84.62 102 ASN A CA 1
ATOM 773 C C . ASN A 1 102 ? 15.193 4.415 -9.723 1.00 84.62 102 ASN A C 1
ATOM 775 O O . ASN A 1 102 ? 14.441 4.371 -8.747 1.00 84.62 102 ASN A O 1
ATOM 779 N N . MET A 1 103 ? 15.696 3.316 -10.289 1.00 85.81 103 MET A N 1
ATOM 780 C CA . MET A 1 103 ? 15.354 1.958 -9.848 1.00 85.81 103 MET A CA 1
ATOM 781 C C . MET A 1 103 ? 15.932 1.628 -8.473 1.00 85.81 103 MET A C 1
ATOM 783 O O . MET A 1 103 ? 15.235 1.025 -7.659 1.00 85.81 103 MET A O 1
ATOM 787 N N . THR A 1 104 ? 17.152 2.076 -8.172 1.00 86.00 104 THR A N 1
ATOM 788 C CA . THR A 1 104 ? 17.760 1.870 -6.850 1.00 86.00 104 THR A CA 1
ATOM 789 C C . THR A 1 104 ? 16.940 2.548 -5.748 1.00 86.00 104 THR A C 1
ATOM 791 O O . THR A 1 104 ? 16.557 1.897 -4.774 1.00 86.00 104 THR A O 1
ATOM 794 N N . LEU A 1 105 ? 16.598 3.831 -5.915 1.00 86.88 105 LEU A N 1
ATOM 795 C CA . LEU A 1 105 ? 15.781 4.555 -4.936 1.00 86.88 105 LEU A CA 1
ATOM 796 C C . LEU A 1 105 ? 14.369 3.969 -4.839 1.00 86.88 105 LEU A C 1
ATOM 798 O O . LEU A 1 105 ? 13.827 3.860 -3.745 1.00 86.88 105 LEU A O 1
ATOM 802 N N . SER A 1 106 ? 13.804 3.530 -5.964 1.00 91.50 106 SER A N 1
ATOM 803 C CA . SER A 1 106 ? 12.503 2.864 -5.996 1.00 91.50 106 SER A CA 1
ATOM 804 C C . SER A 1 106 ? 12.490 1.549 -5.206 1.00 91.50 106 SER A C 1
ATOM 806 O O . SER A 1 106 ? 11.485 1.225 -4.577 1.00 91.50 106 SER A O 1
ATOM 808 N N . ILE A 1 107 ? 13.583 0.779 -5.215 1.00 91.44 107 ILE A N 1
ATOM 809 C CA . ILE A 1 107 ? 13.705 -0.433 -4.392 1.00 91.44 107 ILE A CA 1
ATOM 810 C C . ILE A 1 107 ? 13.778 -0.066 -2.911 1.00 91.44 107 ILE A C 1
ATOM 812 O O . ILE A 1 107 ? 13.063 -0.664 -2.111 1.00 91.44 107 ILE A O 1
ATOM 816 N N . ILE A 1 108 ? 14.610 0.915 -2.548 1.00 93.25 108 ILE A N 1
ATOM 817 C CA . ILE A 1 108 ? 14.758 1.363 -1.154 1.00 93.25 108 ILE A CA 1
ATOM 818 C C . ILE A 1 108 ? 13.408 1.827 -0.596 1.00 93.25 108 ILE A C 1
ATOM 820 O O . ILE A 1 108 ? 13.004 1.390 0.481 1.00 93.25 108 ILE A O 1
ATOM 824 N N . ASP A 1 109 ? 12.695 2.658 -1.354 1.00 95.19 109 ASP A N 1
ATOM 825 C CA . ASP A 1 109 ? 11.360 3.143 -1.007 1.00 95.19 109 ASP A CA 1
ATOM 826 C C . ASP A 1 109 ? 10.349 1.993 -0.864 1.00 95.19 109 ASP A C 1
ATOM 828 O O . ASP A 1 109 ? 9.661 1.899 0.151 1.00 95.19 109 ASP A O 1
ATOM 832 N N . ASN A 1 110 ? 10.325 1.040 -1.803 1.00 95.75 110 ASN A N 1
ATOM 833 C CA . ASN A 1 110 ? 9.386 -0.085 -1.747 1.00 95.75 110 ASN A CA 1
ATOM 834 C C . ASN A 1 110 ? 9.671 -1.046 -0.572 1.00 95.75 110 ASN A C 1
ATOM 836 O O . ASN A 1 110 ? 8.742 -1.610 0.016 1.00 95.75 110 ASN A O 1
ATOM 840 N N . ILE A 1 111 ? 10.940 -1.215 -0.182 1.00 97.75 111 ILE A N 1
ATOM 841 C CA . ILE A 1 111 ? 11.317 -1.961 1.029 1.00 97.75 111 ILE A CA 1
ATOM 842 C C . ILE A 1 111 ? 10.849 -1.199 2.271 1.00 97.75 111 ILE A C 1
ATOM 844 O O . ILE A 1 111 ? 10.248 -1.796 3.166 1.00 97.75 111 ILE A O 1
ATOM 848 N N . ALA A 1 112 ? 11.075 0.116 2.327 1.00 97.81 112 ALA A N 1
ATOM 849 C CA . ALA A 1 112 ? 10.611 0.951 3.432 1.00 97.81 112 ALA A CA 1
ATOM 850 C C . ALA A 1 112 ? 9.079 0.910 3.568 1.00 97.81 112 ALA A C 1
ATOM 852 O O . ALA A 1 112 ? 8.566 0.764 4.683 1.00 97.81 112 ALA A O 1
ATOM 853 N N . ALA A 1 113 ? 8.351 0.957 2.447 1.00 98.19 113 ALA A N 1
ATOM 854 C CA . ALA A 1 113 ? 6.900 0.809 2.390 1.00 98.19 113 ALA A CA 1
ATOM 855 C C . ALA A 1 113 ? 6.446 -0.566 2.905 1.00 98.19 113 ALA A C 1
ATOM 857 O O . ALA A 1 113 ? 5.501 -0.645 3.688 1.00 98.19 113 ALA A O 1
ATOM 858 N N . LEU A 1 114 ? 7.132 -1.653 2.538 1.00 98.50 114 LEU A N 1
ATOM 859 C CA . LEU A 1 114 ? 6.825 -2.993 3.048 1.00 98.50 114 LEU A CA 1
ATOM 860 C C . LEU A 1 114 ? 7.032 -3.088 4.565 1.00 98.50 114 L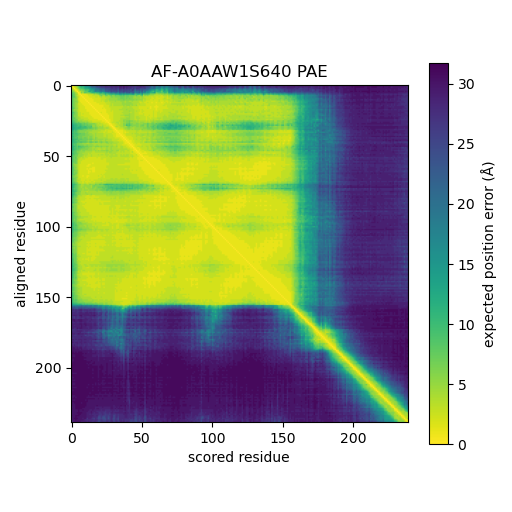EU A C 1
ATOM 862 O O . LEU A 1 114 ? 6.146 -3.557 5.279 1.00 98.50 114 LEU A O 1
ATOM 866 N N . LEU A 1 115 ? 8.174 -2.619 5.071 1.00 98.38 115 LEU A N 1
ATOM 867 C CA . LEU A 1 115 ? 8.482 -2.673 6.501 1.00 98.38 115 LEU A CA 1
ATOM 868 C C . LEU A 1 115 ? 7.481 -1.852 7.321 1.00 98.38 115 LEU A C 1
ATOM 870 O O . LEU A 1 115 ? 6.943 -2.343 8.314 1.00 98.38 115 LEU A O 1
ATOM 874 N N . THR A 1 116 ? 7.171 -0.630 6.882 1.00 98.44 116 THR A N 1
ATOM 875 C CA . THR A 1 116 ? 6.141 0.183 7.546 1.00 98.44 116 THR A CA 1
ATOM 876 C C . THR A 1 116 ? 4.755 -0.446 7.436 1.00 98.44 116 THR A C 1
ATOM 878 O O . THR A 1 116 ? 4.030 -0.428 8.425 1.00 98.44 116 THR A O 1
ATOM 881 N N . ALA A 1 117 ? 4.391 -1.077 6.316 1.00 98.44 117 ALA A N 1
ATOM 882 C CA . ALA A 1 117 ? 3.102 -1.758 6.178 1.00 98.44 117 ALA A CA 1
ATOM 883 C C . ALA A 1 117 ? 2.963 -2.939 7.151 1.00 98.44 117 ALA A C 1
ATOM 885 O O . ALA A 1 117 ? 1.906 -3.111 7.756 1.00 98.44 117 ALA A O 1
ATOM 886 N N . VAL A 1 118 ? 4.030 -3.718 7.366 1.00 98.56 118 VAL A N 1
ATOM 887 C CA . VAL A 1 118 ? 4.056 -4.793 8.375 1.00 98.56 118 VAL A CA 1
ATOM 888 C C . VAL A 1 118 ? 3.878 -4.229 9.788 1.00 98.56 118 VAL A C 1
ATOM 890 O O . VAL A 1 118 ? 3.115 -4.785 10.586 1.00 98.56 118 VAL A O 1
ATOM 893 N N . LEU A 1 119 ? 4.527 -3.103 10.103 1.00 98.31 119 LEU A N 1
ATOM 894 C CA . LEU A 1 119 ? 4.361 -2.429 11.394 1.00 98.31 119 LEU A CA 1
ATOM 895 C C . LEU A 1 119 ? 2.925 -1.924 11.591 1.00 98.31 119 LEU A C 1
ATOM 897 O O . LEU A 1 119 ? 2.333 -2.187 12.640 1.00 98.31 119 LEU A O 1
ATOM 901 N N . VAL A 1 120 ? 2.342 -1.266 10.583 1.00 98.38 120 VAL A N 1
ATOM 902 C CA . VAL A 1 120 ? 0.937 -0.821 10.600 1.00 98.38 120 VAL A CA 1
ATOM 903 C C . VAL A 1 120 ? 0.011 -2.015 10.798 1.00 98.38 120 VAL A C 1
ATOM 905 O O . VAL A 1 120 ? -0.811 -1.996 11.708 1.00 98.38 120 VAL A O 1
ATOM 908 N N . CYS A 1 121 ? 0.184 -3.080 10.014 1.00 98.31 121 CYS A N 1
ATOM 909 C CA . CYS A 1 121 ? -0.612 -4.299 10.110 1.00 98.31 121 CYS A CA 1
ATOM 910 C C . CYS A 1 121 ? -0.563 -4.905 11.518 1.00 98.31 121 CYS A C 1
ATOM 912 O O . CYS A 1 121 ? -1.596 -5.291 12.064 1.00 98.31 121 CYS A O 1
ATOM 914 N N . THR A 1 122 ? 0.621 -4.955 12.130 1.00 98.19 122 THR A N 1
ATOM 915 C CA . THR A 1 122 ? 0.804 -5.491 13.486 1.00 98.19 122 THR A CA 1
ATOM 916 C C . THR A 1 122 ? 0.096 -4.623 14.523 1.00 98.19 122 THR A C 1
ATOM 918 O O . THR A 1 122 ? -0.630 -5.143 15.368 1.00 98.19 122 THR A O 1
ATOM 921 N N . LYS A 1 123 ? 0.255 -3.295 14.446 1.00 97.69 123 LYS A N 1
ATOM 922 C CA . LYS A 1 123 ? -0.416 -2.352 15.355 1.00 97.69 123 LYS A CA 1
ATOM 923 C C . LYS A 1 123 ? -1.930 -2.400 15.201 1.00 97.69 123 LYS A C 1
ATOM 925 O O . LYS A 1 123 ? -2.643 -2.460 16.197 1.00 97.69 123 LYS A O 1
ATOM 930 N N . PHE A 1 124 ? -2.415 -2.443 13.966 1.00 98.12 124 PHE A N 1
ATOM 931 C CA . PHE A 1 124 ? -3.839 -2.521 13.667 1.00 98.12 124 PHE A CA 1
ATOM 932 C C . PHE A 1 124 ? -4.419 -3.831 14.187 1.00 98.12 124 PHE A C 1
ATOM 934 O O . PHE A 1 124 ? -5.452 -3.792 14.835 1.00 98.12 124 PHE A O 1
ATOM 941 N N . TYR A 1 125 ? -3.724 -4.959 14.012 1.00 97.81 125 TYR A N 1
ATOM 942 C CA . TYR A 1 125 ? -4.141 -6.253 14.560 1.00 97.81 125 TYR A CA 1
ATOM 943 C C . TYR A 1 125 ? -4.219 -6.262 16.095 1.00 97.81 125 TYR A C 1
ATOM 945 O O . TYR A 1 125 ? -5.124 -6.878 16.658 1.00 97.81 125 TYR A O 1
ATOM 953 N N . GLN A 1 126 ? -3.280 -5.588 16.771 1.00 97.06 126 GLN A N 1
ATOM 954 C CA . GLN A 1 126 ? -3.268 -5.458 18.234 1.00 97.06 126 GLN A CA 1
ATOM 955 C C . GLN A 1 126 ? -4.447 -4.630 18.760 1.00 97.06 126 GLN A C 1
ATOM 957 O O . GLN A 1 126 ? -4.952 -4.928 19.837 1.00 97.06 126 GLN A O 1
ATOM 962 N N . ILE A 1 127 ? -4.880 -3.616 18.005 1.00 96.75 127 ILE A N 1
ATOM 963 C CA . ILE A 1 127 ? -6.033 -2.771 18.342 1.00 96.75 127 ILE A CA 1
ATOM 964 C C . ILE A 1 127 ? -7.339 -3.498 18.006 1.00 96.75 127 ILE A C 1
ATOM 966 O O . ILE A 1 127 ? -8.201 -3.667 18.861 1.00 96.75 127 ILE A O 1
ATOM 970 N N . ASN A 1 128 ? -7.469 -3.960 16.762 1.00 96.88 128 ASN A N 1
ATOM 971 C CA . ASN A 1 128 ? -8.627 -4.677 16.256 1.00 96.88 128 ASN A CA 1
ATOM 972 C C . ASN A 1 128 ? -8.191 -5.727 15.217 1.00 96.88 128 ASN A C 1
ATOM 974 O O . ASN A 1 128 ? -7.657 -5.416 14.148 1.00 96.88 128 ASN A O 1
ATOM 978 N N . LYS A 1 129 ? -8.465 -7.005 15.504 1.00 97.00 129 LYS A N 1
ATOM 979 C CA . LYS A 1 129 ? -8.050 -8.123 14.640 1.00 97.00 129 LYS A CA 1
ATOM 980 C C . LYS A 1 129 ? -8.574 -7.995 13.207 1.00 97.00 129 LYS A C 1
ATOM 982 O O . LYS A 1 129 ? -7.847 -8.338 12.276 1.00 97.00 129 LYS A O 1
ATOM 987 N N . LEU A 1 130 ? -9.794 -7.477 13.020 1.00 96.50 130 LEU A N 1
ATOM 988 C CA . LEU A 1 130 ? -10.384 -7.269 11.696 1.00 96.50 130 LEU A CA 1
ATOM 989 C C . LEU A 1 130 ? -9.555 -6.274 10.876 1.00 96.50 130 LEU A C 1
ATOM 991 O O . LEU A 1 130 ? -9.223 -6.570 9.730 1.00 96.50 130 LEU A O 1
ATOM 995 N N . SER A 1 131 ? -9.153 -5.147 11.470 1.00 95.12 131 SER A N 1
ATOM 996 C CA . SER A 1 131 ? -8.274 -4.169 10.815 1.00 95.12 131 SER A CA 1
ATOM 997 C C . SER A 1 131 ? -6.941 -4.777 10.394 1.00 95.12 131 SER A C 1
ATOM 999 O O . SER A 1 131 ? -6.453 -4.495 9.303 1.00 95.12 131 SER A O 1
ATOM 1001 N N . GLY A 1 132 ? -6.362 -5.635 11.237 1.00 95.50 132 GLY A N 1
ATOM 1002 C CA . GLY A 1 132 ? -5.149 -6.374 10.893 1.00 95.50 132 GLY A CA 1
ATOM 1003 C C . GLY A 1 132 ? -5.341 -7.295 9.686 1.00 95.50 132 GLY A C 1
ATOM 1004 O O . GLY A 1 132 ? -4.552 -7.240 8.744 1.00 95.50 132 GLY A O 1
ATOM 1005 N N . TYR A 1 133 ? -6.408 -8.100 9.671 1.00 98.06 133 TYR A N 1
ATOM 1006 C CA . TYR A 1 133 ? -6.695 -9.015 8.558 1.00 98.06 133 TYR A CA 1
ATOM 1007 C C . TYR A 1 133 ? -6.964 -8.290 7.237 1.00 98.06 133 TYR A C 1
ATOM 1009 O O . TYR A 1 133 ? -6.522 -8.759 6.188 1.00 98.06 133 TYR A O 1
ATOM 1017 N N . LEU A 1 134 ? -7.619 -7.127 7.275 1.00 97.56 134 LEU A N 1
ATOM 1018 C CA . LEU A 1 134 ? -7.841 -6.298 6.087 1.00 97.56 134 LEU A CA 1
ATOM 1019 C C . LEU A 1 134 ? -6.526 -5.839 5.431 1.00 97.56 134 LEU A C 1
ATOM 1021 O O . LEU A 1 134 ? -6.494 -5.634 4.222 1.00 97.56 134 LEU A O 1
ATOM 1025 N N . LEU A 1 135 ? -5.429 -5.727 6.187 1.00 98.06 135 LEU A N 1
ATOM 1026 C CA . LEU A 1 135 ? -4.124 -5.308 5.661 1.00 98.06 135 LEU A CA 1
ATOM 1027 C C . LEU A 1 135 ? -3.246 -6.461 5.153 1.00 98.06 135 LEU A C 1
ATOM 1029 O O . LEU A 1 135 ? -2.245 -6.207 4.481 1.00 98.06 135 LEU A O 1
ATOM 1033 N N . TYR A 1 136 ? -3.613 -7.721 5.397 1.00 98.00 136 TYR A N 1
ATOM 1034 C CA . TYR A 1 136 ? -2.879 -8.880 4.872 1.00 98.00 136 TYR A CA 1
ATOM 1035 C C . TYR A 1 136 ? -2.727 -8.873 3.342 1.00 98.00 136 TYR A C 1
ATOM 1037 O O . TYR A 1 136 ? -1.597 -9.059 2.880 1.00 98.00 136 TYR A O 1
ATOM 1045 N N . PRO A 1 137 ? -3.784 -8.631 2.534 1.00 97.94 137 PRO A N 1
ATOM 1046 C CA . PRO A 1 137 ? -3.627 -8.563 1.081 1.00 97.94 137 PRO A CA 1
ATOM 1047 C C . PRO A 1 137 ? -2.669 -7.448 0.647 1.00 97.94 137 PRO A C 1
ATOM 1049 O O . PRO A 1 137 ? -1.897 -7.642 -0.290 1.00 97.94 137 PRO A O 1
ATOM 1052 N N . TYR A 1 138 ? -2.656 -6.313 1.352 1.00 98.06 138 TYR A N 1
ATOM 1053 C CA . TYR A 1 138 ? -1.746 -5.206 1.060 1.00 98.06 138 TYR A CA 1
ATOM 1054 C C . TYR A 1 138 ? -0.285 -5.568 1.338 1.00 98.06 138 TYR A C 1
ATOM 1056 O O . TYR A 1 138 ? 0.566 -5.393 0.467 1.00 98.06 138 TYR A O 1
ATOM 1064 N N . VAL A 1 139 ? 0.011 -6.153 2.503 1.00 98.38 139 VAL A N 1
ATOM 1065 C CA . VAL A 1 139 ? 1.370 -6.612 2.837 1.00 98.38 139 VAL A CA 1
ATOM 1066 C C . VAL A 1 139 ? 1.841 -7.687 1.854 1.00 98.38 139 VAL A C 1
ATOM 1068 O O . VAL A 1 139 ? 2.956 -7.599 1.337 1.00 98.38 139 VAL A O 1
ATOM 1071 N N . ALA A 1 140 ? 0.991 -8.670 1.542 1.00 98.06 140 ALA A N 1
ATOM 1072 C CA . ALA A 1 140 ? 1.310 -9.718 0.573 1.00 98.06 140 ALA A CA 1
ATOM 1073 C C . ALA A 1 140 ? 1.617 -9.133 -0.814 1.00 98.06 140 ALA A C 1
ATOM 1075 O O . ALA A 1 140 ? 2.579 -9.540 -1.472 1.00 98.06 140 ALA A O 1
ATOM 1076 N N . PHE A 1 141 ? 0.843 -8.132 -1.237 1.00 97.50 141 PHE A N 1
ATOM 1077 C CA . PHE A 1 141 ? 1.096 -7.448 -2.493 1.00 97.50 141 PHE A CA 1
ATOM 1078 C C . PHE A 1 141 ? 2.401 -6.648 -2.480 1.00 97.50 141 PHE A C 1
ATOM 1080 O O . PHE A 1 141 ? 3.131 -6.686 -3.465 1.00 97.50 141 PHE A O 1
ATOM 1087 N N . LEU A 1 142 ? 2.758 -5.979 -1.380 1.00 97.56 142 LEU A N 1
ATOM 1088 C CA . LEU A 1 142 ? 4.039 -5.272 -1.288 1.00 97.56 142 LEU A CA 1
ATOM 1089 C C . LEU A 1 142 ? 5.242 -6.219 -1.360 1.00 97.56 142 LEU A C 1
ATOM 1091 O O . LEU A 1 142 ? 6.253 -5.862 -1.966 1.00 97.56 142 LEU A O 1
ATOM 1095 N N . VAL A 1 143 ? 5.143 -7.438 -0.818 1.00 98.00 143 VAL A N 1
ATOM 1096 C CA . VAL A 1 143 ? 6.177 -8.474 -1.010 1.00 98.00 143 VAL A CA 1
ATOM 1097 C C . VAL A 1 143 ? 6.331 -8.802 -2.497 1.00 98.00 143 VAL A C 1
ATOM 1099 O O . VAL A 1 143 ? 7.444 -8.795 -3.029 1.00 98.00 143 VAL A O 1
ATOM 1102 N N . PHE A 1 144 ? 5.212 -9.023 -3.190 1.00 96.62 144 PHE A N 1
ATOM 1103 C CA . PHE A 1 144 ? 5.205 -9.250 -4.634 1.00 96.62 144 PHE A CA 1
ATOM 1104 C C . PHE A 1 144 ? 5.780 -8.052 -5.414 1.00 96.62 144 PHE A C 1
ATOM 1106 O O . PHE A 1 144 ? 6.631 -8.229 -6.287 1.00 96.62 144 PHE A O 1
ATOM 1113 N N . ALA A 1 145 ? 5.368 -6.830 -5.078 1.00 95.19 145 ALA A N 1
ATOM 1114 C CA . ALA A 1 145 ? 5.820 -5.605 -5.728 1.00 95.19 145 ALA A CA 1
ATOM 1115 C C . ALA A 1 145 ? 7.329 -5.395 -5.550 1.00 95.19 145 ALA A C 1
ATOM 1117 O O . ALA A 1 145 ? 8.006 -4.982 -6.491 1.00 95.19 145 ALA A O 1
ATOM 1118 N N . ASN A 1 146 ? 7.877 -5.726 -4.378 1.00 96.25 146 ASN A N 1
ATOM 1119 C CA . ASN A 1 146 ? 9.317 -5.699 -4.131 1.00 96.25 146 ASN A CA 1
ATOM 1120 C C . ASN A 1 146 ? 10.057 -6.699 -5.025 1.00 96.25 146 ASN A C 1
ATOM 1122 O O . ASN A 1 146 ? 11.006 -6.320 -5.715 1.00 96.25 146 ASN A O 1
ATOM 1126 N N . ALA A 1 147 ? 9.587 -7.949 -5.089 1.00 96.06 147 ALA A N 1
ATOM 1127 C CA . ALA A 1 147 ? 10.168 -8.959 -5.972 1.00 96.06 147 ALA A CA 1
ATOM 1128 C C . ALA A 1 147 ? 10.127 -8.521 -7.447 1.00 96.06 147 ALA A C 1
ATOM 1130 O O . ALA A 1 147 ? 11.104 -8.703 -8.182 1.00 96.06 147 ALA A O 1
ATOM 1131 N N . LEU A 1 148 ? 9.019 -7.909 -7.882 1.00 94.25 148 LEU A N 1
ATOM 1132 C CA . LEU A 1 148 ? 8.860 -7.375 -9.235 1.00 94.25 148 LEU A CA 1
ATOM 1133 C C . LEU A 1 148 ? 9.837 -6.232 -9.506 1.00 94.25 148 LEU A C 1
ATOM 1135 O O . LEU A 1 148 ? 10.539 -6.269 -10.517 1.00 94.25 148 LEU A O 1
ATOM 1139 N N . ASN A 1 149 ? 9.921 -5.259 -8.600 1.00 93.56 149 ASN A N 1
ATOM 1140 C CA . ASN A 1 149 ? 10.793 -4.098 -8.747 1.00 93.56 149 ASN A CA 1
ATOM 1141 C C . ASN A 1 149 ? 12.270 -4.517 -8.848 1.00 93.56 149 ASN A C 1
ATOM 1143 O O . ASN A 1 149 ? 12.961 -4.159 -9.801 1.00 93.56 149 ASN A O 1
ATOM 1147 N N . ILE A 1 150 ? 12.721 -5.398 -7.948 1.00 92.81 150 ILE A N 1
ATOM 1148 C CA . ILE A 1 150 ? 14.084 -5.952 -7.955 1.00 92.81 150 ILE A CA 1
ATOM 1149 C C . ILE A 1 150 ? 14.360 -6.755 -9.234 1.00 92.81 150 ILE A C 1
ATOM 1151 O O . ILE A 1 150 ? 15.451 -6.675 -9.806 1.00 92.81 150 ILE A O 1
ATOM 1155 N N . SER A 1 151 ? 13.381 -7.524 -9.716 1.00 92.75 151 SER A N 1
ATOM 1156 C CA . SER A 1 151 ? 13.529 -8.311 -10.945 1.00 92.75 151 SER A CA 1
ATOM 1157 C C . SER A 1 151 ? 13.655 -7.428 -12.181 1.00 92.75 151 SER A C 1
ATOM 1159 O O . SER A 1 151 ? 14.467 -7.717 -13.063 1.00 92.75 151 SER A O 1
ATOM 1161 N N . ILE A 1 152 ? 12.882 -6.342 -12.243 1.00 90.88 152 ILE A N 1
ATOM 1162 C CA . ILE A 1 152 ? 12.983 -5.344 -13.310 1.00 90.88 152 ILE A CA 1
ATOM 1163 C C . ILE A 1 152 ? 14.342 -4.639 -13.223 1.00 90.88 152 ILE A C 1
ATOM 1165 O O . ILE A 1 152 ? 15.042 -4.586 -14.231 1.00 90.88 152 ILE A O 1
ATOM 1169 N N . ALA A 1 153 ? 14.779 -4.199 -12.041 1.00 88.12 153 ALA A N 1
ATOM 1170 C CA . ALA A 1 153 ? 16.116 -3.630 -11.843 1.00 88.12 153 ALA A CA 1
ATOM 1171 C C . ALA A 1 153 ? 17.223 -4.578 -12.319 1.00 88.12 153 ALA A C 1
ATOM 1173 O O . ALA A 1 153 ? 18.068 -4.211 -13.130 1.00 88.12 153 ALA A O 1
ATOM 1174 N N . THR A 1 154 ? 17.155 -5.848 -11.919 1.00 87.62 154 THR A N 1
ATOM 1175 C CA . THR A 1 154 ? 18.162 -6.857 -12.269 1.00 87.62 154 THR A CA 1
ATOM 1176 C C . THR A 1 154 ? 18.233 -7.132 -13.770 1.00 87.62 154 THR A C 1
ATOM 1178 O O . THR A 1 154 ? 19.320 -7.296 -14.321 1.00 87.62 154 THR A O 1
ATOM 1181 N N . LYS A 1 155 ? 17.085 -7.172 -14.453 1.00 87.69 155 LYS A N 1
ATOM 1182 C CA . LYS A 1 155 ? 17.010 -7.405 -15.906 1.00 87.69 155 LYS A CA 1
ATOM 1183 C C . LYS A 1 155 ? 17.427 -6.203 -16.742 1.00 87.69 155 LYS A C 1
ATOM 1185 O O . LYS A 1 155 ? 17.618 -6.349 -17.946 1.00 87.69 155 LYS A O 1
ATOM 1190 N N . ASN A 1 156 ? 17.552 -5.037 -16.121 1.00 86.44 156 ASN A N 1
ATOM 1191 C CA . ASN A 1 156 ? 17.923 -3.807 -16.794 1.00 86.44 156 ASN A CA 1
ATOM 1192 C C . ASN A 1 156 ? 19.133 -3.147 -16.098 1.00 86.44 156 ASN A C 1
ATOM 1194 O O . ASN A 1 156 ? 19.254 -1.933 -16.125 1.00 86.44 156 ASN A O 1
ATOM 1198 N N . LYS A 1 157 ? 20.046 -3.939 -15.503 1.00 67.69 157 LYS A N 1
ATOM 1199 C CA . LYS A 1 157 ? 21.243 -3.457 -14.776 1.00 67.69 157 LYS A CA 1
ATOM 1200 C C . LYS A 1 157 ? 22.147 -2.531 -15.585 1.00 67.69 157 LYS A C 1
ATOM 1202 O O . LYS A 1 157 ? 22.617 -1.551 -15.036 1.00 67.69 157 LYS A O 1
ATOM 1207 N N . ASN A 1 158 ? 22.283 -2.766 -16.891 1.00 57.00 158 ASN A N 1
ATOM 1208 C CA . ASN A 1 158 ? 23.067 -1.911 -17.797 1.00 57.00 158 ASN A CA 1
ATOM 1209 C C . ASN A 1 158 ? 22.482 -0.494 -17.946 1.00 57.00 158 ASN A C 1
ATOM 1211 O O . ASN A 1 158 ? 23.027 0.340 -18.667 1.00 57.00 158 ASN A O 1
ATOM 1215 N N . LEU A 1 159 ? 21.325 -0.239 -17.334 1.00 54.47 159 LEU A N 1
ATOM 1216 C CA . LEU A 1 159 ? 20.802 1.095 -17.154 1.00 54.47 159 LEU A CA 1
ATOM 1217 C C . LEU A 1 159 ? 21.490 1.781 -15.952 1.00 54.47 159 LEU A C 1
ATOM 1219 O O . LEU A 1 159 ? 21.913 2.911 -16.078 1.00 54.47 159 LEU A O 1
ATOM 1223 N N . ASP A 1 160 ? 21.769 1.120 -14.832 1.00 47.25 160 ASP A N 1
ATOM 1224 C CA . ASP A 1 160 ? 22.283 1.786 -13.617 1.00 47.25 160 ASP A CA 1
ATOM 1225 C C . ASP A 1 160 ? 23.813 2.066 -13.593 1.00 47.25 160 ASP A C 1
ATOM 1227 O O . ASP A 1 160 ? 24.294 2.729 -12.675 1.00 47.25 160 ASP A O 1
ATOM 1231 N N . ASP A 1 161 ? 24.592 1.659 -14.609 1.00 47.53 161 ASP A N 1
ATOM 1232 C CA . ASP A 1 161 ? 26.076 1.739 -14.642 1.00 47.53 161 ASP A CA 1
ATOM 1233 C C . ASP A 1 161 ? 26.668 3.153 -14.898 1.00 47.53 161 ASP A C 1
ATOM 1235 O O . ASP A 1 161 ? 27.776 3.309 -15.409 1.00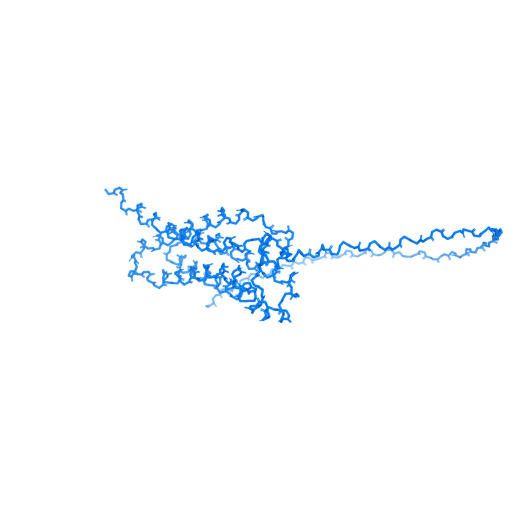 47.53 161 ASP A O 1
ATOM 1239 N N . GLY A 1 162 ? 25.945 4.221 -14.552 1.00 43.78 162 GLY A N 1
ATOM 1240 C CA . GLY A 1 162 ? 26.416 5.610 -14.688 1.00 43.78 162 GLY A CA 1
ATOM 1241 C C . GLY A 1 162 ? 25.917 6.364 -15.925 1.00 43.78 162 GLY A C 1
ATOM 1242 O O . GLY A 1 162 ? 26.052 7.583 -15.973 1.00 43.78 162 GLY A O 1
ATOM 1243 N N . ILE A 1 163 ? 25.219 5.706 -16.856 1.00 44.56 163 ILE A N 1
ATOM 1244 C CA . ILE A 1 163 ? 24.609 6.376 -18.023 1.00 44.56 163 ILE A CA 1
ATOM 1245 C C . ILE A 1 163 ? 23.406 7.266 -17.599 1.00 44.56 163 ILE A C 1
ATOM 1247 O O . ILE A 1 163 ? 23.020 8.197 -18.298 1.00 44.56 163 ILE A O 1
ATOM 1251 N N . TYR A 1 164 ? 22.836 7.076 -16.400 1.00 48.72 164 TYR A N 1
ATOM 1252 C CA . TYR A 1 164 ? 21.628 7.796 -15.944 1.00 48.72 164 TYR A CA 1
ATOM 1253 C C . TYR A 1 164 ? 21.898 9.121 -15.240 1.00 48.72 164 TYR A C 1
ATOM 1255 O O . TYR A 1 164 ? 20.982 9.934 -15.091 1.00 48.72 164 TYR A O 1
ATOM 1263 N N . LYS A 1 165 ? 23.158 9.405 -14.897 1.00 40.38 165 LYS A N 1
ATOM 1264 C CA . LYS A 1 165 ? 23.556 10.773 -14.542 1.00 40.38 165 LYS A CA 1
ATOM 1265 C C . LYS A 1 165 ? 23.636 11.687 -15.771 1.00 40.38 165 LYS A C 1
ATOM 1267 O O . LYS A 1 165 ? 23.420 12.882 -15.615 1.00 40.38 165 LYS A O 1
ATOM 1272 N N . ASP A 1 166 ? 23.818 11.133 -16.972 1.00 41.28 166 ASP A N 1
ATOM 1273 C CA . ASP A 1 166 ? 23.803 11.903 -18.225 1.00 41.28 166 ASP A CA 1
ATOM 1274 C C . ASP A 1 166 ? 22.388 12.034 -18.821 1.00 41.28 166 ASP A C 1
ATOM 1276 O O . ASP A 1 166 ? 22.038 13.072 -19.387 1.00 41.28 166 ASP A O 1
ATOM 1280 N N . PHE A 1 167 ? 21.502 11.050 -18.608 1.00 43.31 167 PHE A N 1
ATOM 1281 C CA . PHE A 1 167 ? 20.096 11.139 -19.046 1.00 43.31 167 PHE A CA 1
ATOM 1282 C C . PHE A 1 167 ? 19.258 12.188 -18.296 1.00 43.31 167 PHE A C 1
ATOM 1284 O O . PHE A 1 167 ? 18.191 12.561 -18.779 1.00 43.31 167 PHE A O 1
ATOM 1291 N N . THR A 1 168 ? 19.716 12.680 -17.140 1.00 44.91 168 THR A N 1
ATOM 1292 C CA . THR A 1 168 ? 19.045 13.778 -16.420 1.00 44.91 168 THR A CA 1
ATOM 1293 C C . THR A 1 168 ? 19.350 15.158 -17.001 1.00 44.91 168 THR A C 1
ATOM 1295 O O . THR A 1 168 ? 18.613 16.094 -16.696 1.00 44.91 168 THR A O 1
ATOM 1298 N N . LYS A 1 169 ? 20.383 15.304 -17.847 1.00 39.62 169 LYS A N 1
ATOM 1299 C CA . LYS A 1 169 ? 20.762 16.608 -18.411 1.00 39.62 169 LYS A CA 1
ATOM 1300 C C . LYS A 1 169 ? 20.321 16.832 -19.859 1.00 39.62 169 LYS A C 1
ATOM 1302 O O . LYS A 1 169 ? 19.848 17.927 -20.135 1.00 39.62 169 LYS A O 1
ATOM 1307 N N . ASP A 1 170 ? 20.360 15.825 -20.742 1.00 40.44 170 ASP A N 1
ATOM 1308 C CA . ASP A 1 170 ? 20.258 16.102 -22.194 1.00 40.44 170 ASP A CA 1
ATOM 1309 C C . ASP A 1 170 ? 19.190 15.342 -22.998 1.00 40.44 170 ASP A C 1
ATOM 1311 O O . ASP A 1 170 ? 19.037 15.573 -24.201 1.00 40.44 170 ASP A O 1
ATOM 1315 N N . GLN A 1 171 ? 18.398 14.456 -22.393 1.00 42.84 171 GLN A N 1
ATOM 1316 C CA . GLN A 1 171 ? 17.320 13.775 -23.120 1.00 42.84 171 GLN A CA 1
ATOM 1317 C C . GLN A 1 171 ? 16.082 13.639 -22.236 1.00 42.84 171 GLN A C 1
ATOM 1319 O O . GLN A 1 171 ? 15.848 12.612 -21.599 1.00 42.84 171 GLN A O 1
ATOM 1324 N N . ALA A 1 172 ? 15.213 14.652 -22.287 1.00 43.50 172 ALA A N 1
ATOM 1325 C CA . ALA A 1 172 ? 13.786 14.378 -22.186 1.00 43.50 172 ALA A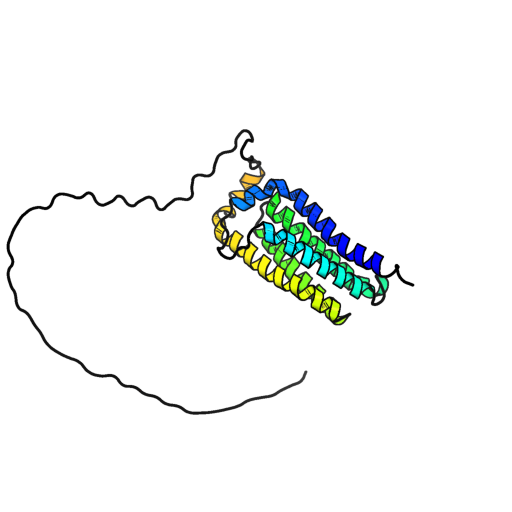 CA 1
ATOM 1326 C C . ALA A 1 172 ? 13.500 13.220 -23.153 1.00 43.50 172 ALA A C 1
ATOM 1328 O O . ALA A 1 172 ? 13.759 13.342 -24.350 1.00 43.50 172 ALA A O 1
ATOM 1329 N N . PHE A 1 173 ? 13.086 12.067 -22.628 1.00 48.31 173 PHE A N 1
ATOM 1330 C CA . PHE A 1 173 ? 12.726 10.920 -23.451 1.00 48.31 173 PHE A CA 1
ATOM 1331 C C . PHE A 1 173 ? 11.552 11.343 -24.316 1.00 48.31 173 PHE A C 1
ATOM 1333 O O . PHE A 1 173 ? 10.420 11.406 -23.844 1.00 48.31 173 PHE A O 1
ATOM 1340 N N . LYS A 1 174 ? 11.865 11.693 -25.558 1.00 47.66 174 LYS A N 1
ATOM 1341 C CA . LYS A 1 174 ? 10.886 12.186 -26.502 1.00 47.66 174 LYS A CA 1
ATOM 1342 C C . LYS A 1 174 ? 9.936 11.054 -26.847 1.00 47.66 174 LYS A C 1
ATOM 1344 O O . LYS A 1 174 ? 10.388 9.953 -27.159 1.00 47.66 174 LYS A O 1
ATOM 1349 N N . ASN A 1 175 ? 8.636 11.286 -26.741 1.00 46.84 175 ASN A N 1
ATOM 1350 C CA . ASN A 1 175 ? 7.655 10.288 -27.157 1.00 46.84 175 ASN A CA 1
ATOM 1351 C C . ASN A 1 175 ? 7.728 10.071 -28.679 1.00 46.84 175 ASN A C 1
ATOM 1353 O O . ASN A 1 175 ? 8.201 10.952 -29.403 1.00 46.84 175 ASN A O 1
ATOM 1357 N N . PRO A 1 176 ? 7.260 8.924 -29.204 1.00 45.31 176 PRO A N 1
ATOM 1358 C CA . PRO A 1 176 ? 7.076 8.761 -30.642 1.00 45.31 176 PRO A CA 1
ATOM 1359 C C . PRO A 1 176 ? 6.247 9.931 -31.201 1.00 45.31 176 PRO A C 1
ATOM 1361 O O . PRO A 1 176 ? 5.106 10.127 -30.792 1.00 45.31 176 PRO A O 1
ATOM 1364 N N . GLY A 1 177 ? 6.843 10.730 -32.093 1.00 51.31 177 GLY A N 1
ATOM 1365 C CA . GLY A 1 177 ? 6.242 11.958 -32.640 1.00 51.31 177 GLY A CA 1
ATOM 1366 C C . GLY A 1 177 ? 6.829 13.272 -32.105 1.00 51.31 177 GLY A C 1
ATOM 1367 O O . GLY A 1 177 ? 6.590 14.323 -32.692 1.00 51.31 177 GLY A O 1
ATOM 1368 N N . GLU A 1 178 ? 7.646 13.240 -31.052 1.00 50.19 178 GLU A N 1
ATOM 1369 C CA . GLU A 1 178 ? 8.366 14.418 -30.558 1.00 50.19 178 GLU A CA 1
ATOM 1370 C C . GLU A 1 178 ? 9.713 14.595 -31.291 1.00 50.19 178 GLU A C 1
ATOM 1372 O O . GLU A 1 178 ? 10.460 13.642 -31.536 1.00 50.19 178 GLU A O 1
ATOM 1377 N N . ALA A 1 179 ? 10.039 15.838 -31.659 1.00 44.59 179 ALA A N 1
ATOM 1378 C CA . ALA A 1 179 ? 11.173 16.168 -32.526 1.00 44.59 179 ALA A CA 1
ATOM 1379 C C . ALA A 1 179 ? 12.522 15.743 -31.922 1.00 44.59 179 ALA A C 1
ATOM 1381 O O . ALA A 1 179 ? 13.010 16.393 -31.004 1.00 44.59 179 ALA A O 1
ATOM 1382 N N . GLY A 1 180 ? 13.158 14.690 -32.443 1.00 51.56 180 GLY A N 1
ATOM 1383 C CA . GLY A 1 180 ? 14.417 14.134 -31.920 1.00 51.56 180 GLY A CA 1
ATOM 1384 C C . GLY A 1 180 ? 14.286 12.754 -31.266 1.00 51.56 180 GLY A C 1
ATOM 1385 O O . GLY A 1 180 ? 15.272 12.250 -30.733 1.00 51.56 180 GLY A O 1
ATOM 1386 N N . TYR A 1 181 ? 13.104 12.131 -31.320 1.00 52.12 181 TYR A N 1
ATOM 1387 C CA . TYR A 1 181 ? 12.922 10.717 -30.992 1.00 52.12 181 TYR A CA 1
ATOM 1388 C C . TYR A 1 181 ? 13.826 9.820 -31.857 1.00 52.12 181 TYR A C 1
ATOM 1390 O O . TYR A 1 181 ? 13.769 9.874 -33.087 1.00 52.12 181 TYR A O 1
ATOM 1398 N N . ARG A 1 182 ? 14.638 8.963 -31.221 1.00 48.31 182 ARG A N 1
ATOM 1399 C CA . ARG A 1 182 ? 15.359 7.874 -31.897 1.00 48.31 182 ARG A CA 1
ATOM 1400 C C . ARG A 1 182 ? 14.730 6.527 -31.521 1.00 48.31 182 ARG A C 1
ATOM 1402 O O . ARG A 1 182 ? 14.711 6.196 -30.334 1.00 48.31 182 ARG A O 1
ATOM 1409 N N . PRO A 1 183 ? 14.236 5.735 -32.491 1.00 44.91 183 PRO A N 1
ATOM 1410 C CA . PRO A 1 183 ? 13.694 4.414 -32.208 1.00 44.91 183 PRO A CA 1
ATOM 1411 C C . PRO A 1 183 ? 14.795 3.492 -31.677 1.00 44.91 183 PRO A C 1
ATOM 1413 O O . PRO A 1 183 ? 15.936 3.519 -32.143 1.00 44.91 183 PRO A O 1
ATOM 1416 N N . LYS A 1 184 ? 14.450 2.672 -30.681 1.00 45.78 184 LYS A N 1
ATOM 1417 C CA . LYS A 1 184 ? 15.368 1.675 -30.123 1.00 45.78 184 LYS A CA 1
ATOM 1418 C C . LYS A 1 184 ? 15.721 0.665 -31.226 1.00 45.78 184 LYS A C 1
ATOM 1420 O O . LYS A 1 184 ? 14.802 0.206 -31.910 1.00 45.78 184 LYS A O 1
ATOM 1425 N N . PRO A 1 185 ? 17.001 0.291 -31.405 1.00 39.28 185 PRO A N 1
ATOM 1426 C CA . PRO A 1 185 ? 17.338 -0.810 -32.295 1.00 39.28 185 PRO A CA 1
ATOM 1427 C C . PRO A 1 185 ? 16.598 -2.071 -31.826 1.00 39.28 185 PRO A C 1
ATOM 1429 O O . PRO A 1 185 ? 16.412 -2.248 -30.613 1.00 39.28 185 PRO A O 1
ATOM 1432 N N . PRO A 1 186 ? 16.133 -2.926 -32.753 1.00 37.97 186 PRO A N 1
ATOM 1433 C CA . PRO A 1 186 ? 15.446 -4.151 -32.382 1.00 37.97 186 PRO A CA 1
ATOM 1434 C C . PRO A 1 186 ? 16.321 -4.951 -31.409 1.00 37.97 186 PRO A C 1
ATOM 1436 O O . PRO A 1 186 ? 17.554 -4.878 -31.494 1.00 37.97 186 PRO A O 1
ATOM 1439 N N . PRO A 1 187 ? 15.716 -5.696 -30.462 1.00 38.47 187 PRO A N 1
ATOM 1440 C CA . PRO A 1 187 ? 16.485 -6.637 -29.661 1.00 38.47 187 PRO A CA 1
ATOM 1441 C C . PRO A 1 187 ? 17.299 -7.486 -30.629 1.00 38.47 187 PRO A C 1
ATOM 1443 O O . PRO A 1 187 ? 16.780 -7.840 -31.687 1.00 38.47 187 PRO A O 1
ATOM 1446 N N . ALA A 1 188 ? 18.562 -7.757 -30.297 1.00 48.53 188 ALA A N 1
ATOM 1447 C CA . ALA A 1 188 ? 19.400 -8.638 -31.090 1.00 48.53 188 ALA A CA 1
ATOM 1448 C C . ALA A 1 188 ? 18.713 -10.009 -31.157 1.00 48.53 188 ALA A C 1
ATOM 1450 O O . ALA A 1 188 ? 18.933 -10.880 -30.318 1.00 48.53 188 ALA A O 1
ATOM 1451 N N . THR A 1 189 ? 17.827 -10.189 -32.137 1.00 39.81 189 THR A N 1
ATOM 1452 C CA . THR A 1 189 ? 17.464 -11.489 -32.663 1.00 39.81 189 THR A CA 1
ATOM 1453 C C . THR A 1 189 ? 18.797 -12.129 -32.944 1.00 39.81 189 THR A C 1
ATOM 1455 O O . THR A 1 189 ? 19.589 -11.517 -33.664 1.00 39.81 189 THR A O 1
ATOM 1458 N N . ALA A 1 190 ? 19.062 -13.263 -32.292 1.00 46.50 190 ALA A N 1
ATOM 1459 C CA . ALA A 1 190 ? 20.240 -14.079 -32.517 1.00 46.50 190 ALA A CA 1
ATOM 1460 C C . ALA A 1 190 ? 20.579 -13.998 -34.003 1.00 46.50 190 ALA A C 1
ATOM 1462 O O . ALA A 1 190 ? 19.825 -14.507 -34.835 1.00 46.50 190 ALA A O 1
ATOM 1463 N N . SER A 1 191 ? 21.615 -13.211 -34.318 1.00 42.41 191 SER A N 1
ATOM 1464 C CA . SER A 1 191 ? 22.046 -13.008 -35.689 1.00 42.41 191 SER A CA 1
ATOM 1465 C C . SER A 1 191 ? 22.294 -14.405 -36.204 1.00 42.41 191 SER A C 1
ATOM 1467 O O . SER A 1 191 ? 23.070 -15.147 -35.595 1.00 42.41 191 SER A O 1
ATOM 1469 N N . ALA A 1 192 ? 21.518 -14.786 -37.216 1.00 46.00 192 ALA A N 1
ATOM 1470 C CA . ALA A 1 192 ? 21.602 -16.075 -37.854 1.00 46.00 192 ALA A CA 1
ATOM 1471 C C . ALA A 1 192 ? 23.085 -16.386 -38.062 1.00 46.00 192 ALA A C 1
ATOM 1473 O O . ALA A 1 192 ? 23.778 -15.673 -38.791 1.00 46.00 192 ALA A O 1
ATOM 1474 N N . ALA A 1 193 ? 23.583 -17.409 -37.361 1.00 41.47 193 ALA A N 1
ATOM 1475 C CA . ALA A 1 193 ? 24.886 -17.961 -37.670 1.00 41.47 193 ALA A CA 1
ATOM 1476 C C . ALA A 1 193 ? 24.897 -18.221 -39.186 1.00 41.47 193 ALA A C 1
ATOM 1478 O O . ALA A 1 193 ? 23.904 -18.756 -39.696 1.00 41.47 193 ALA A O 1
ATOM 1479 N N . PRO A 1 194 ? 25.944 -17.819 -39.927 1.00 39.16 194 PRO A N 1
ATOM 1480 C CA . PRO A 1 194 ? 25.986 -18.081 -41.353 1.00 39.16 194 PRO A CA 1
ATOM 1481 C C . PRO A 1 194 ? 25.862 -19.592 -41.535 1.00 39.16 194 PRO A C 1
ATOM 1483 O O . PRO A 1 194 ? 26.657 -20.348 -40.973 1.00 39.16 194 PRO A O 1
ATOM 1486 N N . LEU A 1 195 ? 24.838 -20.035 -42.268 1.00 43.84 195 LEU A N 1
ATOM 1487 C CA . LEU A 1 195 ? 24.739 -21.422 -42.707 1.00 43.84 195 LEU A CA 1
ATOM 1488 C C . LEU A 1 195 ? 26.090 -21.802 -43.331 1.00 43.84 195 LEU A C 1
ATOM 1490 O O . LEU A 1 195 ? 26.562 -21.062 -44.201 1.00 43.84 195 LEU A O 1
ATOM 1494 N N . PRO A 1 196 ? 26.737 -22.901 -42.903 1.00 43.28 196 PRO A N 1
ATOM 1495 C CA . PRO A 1 196 ? 27.967 -23.338 -43.533 1.00 43.28 196 PRO A CA 1
ATOM 1496 C C . PRO A 1 196 ? 27.673 -23.563 -45.015 1.00 43.28 196 PRO A C 1
ATOM 1498 O O . PRO A 1 196 ? 26.780 -24.327 -45.387 1.00 43.28 196 PRO A O 1
ATOM 1501 N N . SER A 1 197 ? 28.396 -22.833 -45.858 1.00 41.34 197 SER A N 1
ATOM 1502 C CA . SER A 1 197 ? 28.345 -22.960 -47.304 1.00 41.34 197 SER A CA 1
ATOM 1503 C C . SER A 1 197 ? 28.543 -24.428 -47.676 1.00 41.34 197 SER A C 1
ATOM 1505 O O . SER A 1 197 ? 29.544 -25.046 -47.304 1.00 41.34 197 SER A O 1
ATOM 1507 N N . LEU A 1 198 ? 27.567 -24.991 -48.400 1.00 45.62 198 LEU A N 1
ATOM 1508 C CA . LEU A 1 198 ? 27.634 -26.321 -49.007 1.00 45.62 198 LEU A CA 1
ATOM 1509 C C . LEU A 1 198 ? 28.811 -26.360 -49.985 1.00 45.62 198 LEU A C 1
ATOM 1511 O O . LEU A 1 198 ? 28.682 -26.141 -51.189 1.00 45.62 198 LEU A O 1
ATOM 1515 N N . THR A 1 199 ? 29.991 -26.620 -49.439 1.00 45.28 199 THR A N 1
ATOM 1516 C CA . THR A 1 199 ? 31.227 -26.742 -50.190 1.00 45.28 199 THR A CA 1
ATOM 1517 C C . THR A 1 199 ? 31.305 -28.185 -50.666 1.00 45.28 199 THR A C 1
ATOM 1519 O O . THR A 1 199 ? 31.647 -29.099 -49.923 1.00 45.28 199 THR A O 1
ATOM 1522 N N . ARG A 1 200 ? 30.846 -28.363 -51.906 1.00 40.09 200 ARG A N 1
ATOM 1523 C CA . ARG A 1 200 ? 31.167 -29.406 -52.890 1.00 40.09 200 ARG A CA 1
ATOM 1524 C C . ARG A 1 200 ? 31.963 -30.613 -52.358 1.00 40.09 200 ARG A C 1
ATOM 1526 O O . ARG A 1 200 ? 33.162 -30.533 -52.110 1.00 40.09 200 ARG A O 1
ATOM 1533 N N . ALA A 1 201 ? 31.291 -31.760 -52.304 1.00 40.56 201 ALA A N 1
ATOM 1534 C CA . ALA A 1 201 ? 31.890 -33.066 -52.047 1.00 40.56 201 ALA A CA 1
ATOM 1535 C C . ALA A 1 201 ? 33.024 -33.407 -53.042 1.00 40.56 201 ALA A C 1
ATOM 1537 O O . ALA A 1 201 ? 32.813 -33.293 -54.256 1.00 40.56 201 ALA A O 1
ATOM 1538 N N . PRO A 1 202 ? 34.176 -33.928 -52.579 1.00 40.94 202 PRO A N 1
ATOM 1539 C CA . PRO A 1 202 ? 35.085 -34.694 -53.415 1.00 40.94 202 PRO A CA 1
ATOM 1540 C C . PRO A 1 202 ? 34.701 -36.181 -53.391 1.00 40.94 202 PRO A C 1
ATOM 1542 O O . PRO A 1 202 ? 34.506 -36.795 -52.343 1.00 40.94 202 PRO A O 1
ATOM 1545 N N . ARG A 1 203 ? 34.592 -36.760 -54.589 1.00 42.34 203 ARG A N 1
ATOM 1546 C CA . ARG A 1 203 ? 34.353 -38.186 -54.834 1.00 42.34 203 ARG A CA 1
ATOM 1547 C C . ARG A 1 203 ? 35.533 -39.063 -54.382 1.00 42.34 203 ARG A C 1
ATOM 1549 O O . ARG A 1 203 ? 36.686 -38.756 -54.657 1.00 42.34 203 ARG A O 1
ATOM 1556 N N . SER A 1 204 ? 35.159 -40.256 -53.909 1.00 42.53 204 SER A N 1
ATOM 1557 C CA . SER A 1 204 ? 35.839 -41.563 -54.014 1.00 42.53 204 SER A CA 1
ATOM 1558 C C . SER A 1 204 ? 37.080 -41.864 -53.158 1.00 42.53 204 SER A C 1
ATOM 1560 O O . SER A 1 204 ? 38.153 -41.322 -53.399 1.00 42.53 204 SER A O 1
ATOM 1562 N N . ARG A 1 205 ? 36.969 -42.892 -52.295 1.00 40.41 205 ARG A N 1
ATOM 1563 C CA . ARG A 1 205 ? 37.630 -44.215 -52.452 1.00 40.41 205 ARG A CA 1
ATOM 1564 C C . ARG A 1 205 ? 37.176 -45.227 -51.369 1.00 40.41 205 ARG A C 1
ATOM 1566 O O . ARG A 1 205 ? 36.576 -44.808 -50.386 1.00 40.41 205 ARG A O 1
ATOM 1573 N N . PRO A 1 206 ? 37.343 -46.547 -51.605 1.00 44.81 206 PRO A N 1
ATOM 1574 C CA . PRO A 1 206 ? 36.457 -47.584 -51.077 1.00 44.81 206 PRO A CA 1
ATOM 1575 C C . PRO A 1 206 ? 36.836 -48.108 -49.687 1.00 44.81 206 PRO A C 1
ATOM 1577 O O . PRO A 1 206 ? 37.967 -47.985 -49.224 1.00 44.81 206 PRO A O 1
ATOM 1580 N N . ALA A 1 207 ? 35.836 -48.734 -49.066 1.00 41.00 207 ALA A N 1
ATOM 1581 C CA . ALA A 1 207 ? 35.859 -49.382 -47.767 1.00 41.00 207 ALA A CA 1
ATOM 1582 C C . ALA A 1 207 ? 37.005 -50.391 -47.601 1.00 41.00 207 ALA A C 1
ATOM 1584 O O . ALA A 1 207 ? 37.213 -51.265 -48.445 1.00 41.00 207 ALA A O 1
ATOM 1585 N N . ARG A 1 208 ? 37.676 -50.331 -46.446 1.00 40.53 208 ARG A N 1
ATOM 1586 C CA . ARG A 1 208 ? 38.496 -51.429 -45.936 1.00 40.53 208 ARG A CA 1
ATOM 1587 C C . ARG A 1 208 ? 37.965 -51.854 -44.573 1.00 40.53 208 ARG A C 1
ATOM 1589 O O . ARG A 1 208 ? 38.088 -51.137 -43.586 1.00 40.53 208 ARG A O 1
ATOM 1596 N N . LEU A 1 209 ? 37.338 -53.026 -44.590 1.00 43.69 209 LEU A N 1
ATOM 1597 C CA . LEU A 1 209 ? 36.988 -53.862 -43.450 1.00 43.69 209 LEU A CA 1
ATOM 1598 C C . LEU A 1 209 ? 38.198 -53.993 -42.512 1.00 43.69 209 LEU A C 1
ATOM 1600 O O . LEU A 1 209 ? 39.255 -54.438 -42.959 1.00 43.69 209 LEU A O 1
ATOM 1604 N N . LEU A 1 210 ? 38.036 -53.686 -41.227 1.00 43.66 210 LEU A N 1
ATOM 1605 C CA . LEU A 1 210 ? 38.898 -54.232 -40.182 1.00 43.66 210 LEU A CA 1
ATOM 1606 C C . LEU A 1 210 ? 38.052 -54.528 -38.944 1.00 43.66 210 LEU A C 1
ATOM 1608 O O . LEU A 1 210 ? 37.622 -53.653 -38.199 1.00 43.66 210 LEU A O 1
ATOM 1612 N N . VAL A 1 211 ? 37.781 -55.822 -38.820 1.00 45.34 211 VAL A N 1
ATOM 1613 C CA . VAL A 1 211 ? 37.237 -56.524 -37.664 1.00 45.34 211 VAL A CA 1
ATOM 1614 C C . VAL A 1 211 ? 38.179 -56.319 -36.477 1.00 45.34 211 VAL A C 1
ATOM 1616 O O . VAL A 1 211 ? 39.382 -56.528 -36.601 1.00 45.34 211 VAL A O 1
ATOM 1619 N N . GLY A 1 212 ? 37.629 -55.944 -35.323 1.00 39.72 212 GLY A N 1
ATOM 1620 C CA . GLY A 1 212 ? 38.397 -55.766 -34.092 1.00 39.72 212 GLY A CA 1
ATOM 1621 C C . GLY A 1 212 ? 37.497 -55.654 -32.867 1.00 39.72 212 GLY A C 1
ATOM 1622 O O . GLY A 1 212 ? 37.325 -54.577 -32.311 1.00 39.72 212 GLY A O 1
ATOM 1623 N N . VAL A 1 213 ? 36.899 -56.776 -32.465 1.00 49.56 213 VAL A N 1
ATOM 1624 C CA . VAL A 1 213 ? 36.256 -56.952 -31.152 1.00 49.56 213 VAL A CA 1
ATOM 1625 C C . VAL A 1 213 ? 37.346 -57.060 -30.082 1.00 49.56 213 VAL A C 1
ATOM 1627 O O . VAL A 1 213 ? 38.283 -57.838 -30.263 1.00 49.56 213 VAL A O 1
ATOM 1630 N N . PRO A 1 214 ? 37.184 -56.393 -28.926 1.00 49.34 214 PRO A N 1
ATOM 1631 C CA . PRO A 1 214 ? 37.344 -57.138 -27.677 1.00 49.34 214 PRO A CA 1
ATOM 1632 C C . PRO A 1 214 ? 36.127 -57.030 -26.751 1.00 49.34 214 PRO A C 1
ATOM 1634 O O . PRO A 1 214 ? 35.558 -55.971 -26.510 1.00 49.34 214 PRO A O 1
ATOM 1637 N N . ARG A 1 215 ? 35.761 -58.201 -26.228 1.00 44.81 215 ARG A N 1
ATOM 1638 C CA . ARG A 1 215 ? 34.756 -58.480 -25.199 1.00 44.81 215 ARG A CA 1
ATOM 1639 C C . ARG A 1 215 ? 35.186 -58.006 -23.799 1.00 44.81 215 ARG A C 1
ATOM 1641 O O . ARG A 1 215 ? 36.377 -57.955 -23.518 1.00 44.81 215 ARG A O 1
ATOM 1648 N N . ARG A 1 216 ? 34.171 -57.992 -22.913 1.00 43.38 216 ARG A N 1
ATOM 1649 C CA . ARG A 1 216 ? 34.174 -58.097 -21.429 1.00 43.38 216 ARG A CA 1
ATOM 1650 C C . ARG A 1 216 ? 34.390 -56.761 -20.695 1.00 43.38 216 ARG A C 1
ATOM 1652 O O . ARG A 1 216 ? 35.253 -55.991 -21.064 1.00 43.38 216 ARG A O 1
ATOM 1659 N N . THR A 1 217 ? 33.615 -56.408 -19.664 1.00 47.56 217 THR A N 1
ATOM 1660 C CA . THR A 1 217 ? 33.000 -57.269 -18.634 1.00 47.56 217 THR A CA 1
ATOM 1661 C C . THR A 1 217 ? 31.840 -56.537 -17.938 1.00 47.56 217 THR A C 1
ATOM 1663 O O . THR A 1 217 ? 32.004 -55.395 -17.525 1.00 47.56 217 THR A O 1
ATOM 1666 N N . LEU A 1 218 ? 30.692 -57.207 -17.781 1.00 46.91 218 LEU A N 1
ATOM 1667 C CA . LEU A 1 218 ? 29.631 -56.841 -16.834 1.00 46.91 218 LEU A CA 1
ATOM 1668 C C . LEU A 1 218 ? 30.023 -57.281 -15.414 1.00 46.91 218 LEU A C 1
ATOM 1670 O O . LEU A 1 218 ? 30.497 -58.405 -15.247 1.00 46.91 218 LEU A O 1
ATOM 1674 N N . ALA A 1 219 ? 29.737 -56.451 -14.408 1.00 45.69 219 ALA A N 1
ATOM 1675 C CA . ALA A 1 219 ? 29.626 -56.842 -12.998 1.00 45.69 219 ALA A CA 1
ATOM 1676 C C . ALA A 1 219 ? 28.761 -55.817 -12.217 1.00 45.69 219 ALA A C 1
ATOM 1678 O O . ALA A 1 219 ? 28.609 -54.690 -12.684 1.00 45.69 219 ALA A O 1
ATOM 1679 N N . PRO A 1 220 ? 28.123 -56.204 -11.092 1.00 53.22 220 PRO A N 1
ATOM 1680 C CA . PRO A 1 220 ? 26.681 -56.007 -10.924 1.00 53.22 220 PRO A CA 1
ATOM 1681 C C . PRO A 1 220 ? 26.241 -54.929 -9.918 1.00 53.22 220 PRO A C 1
ATOM 1683 O O . PRO A 1 220 ? 26.992 -54.483 -9.054 1.00 53.22 220 PRO A O 1
ATOM 1686 N N . MET A 1 221 ? 24.944 -54.609 -10.011 1.00 43.03 221 MET A N 1
ATOM 1687 C CA . MET A 1 221 ? 24.095 -53.993 -8.985 1.00 43.03 221 MET A CA 1
ATOM 1688 C C . MET A 1 221 ? 24.369 -54.528 -7.570 1.00 43.03 221 MET A C 1
ATOM 1690 O O . MET A 1 221 ? 24.338 -55.737 -7.334 1.00 43.03 221 MET A O 1
ATOM 1694 N N . ARG A 1 222 ? 24.456 -53.614 -6.600 1.00 51.31 222 ARG A N 1
ATOM 1695 C CA . ARG A 1 222 ? 24.061 -53.885 -5.215 1.00 51.31 222 ARG A CA 1
ATOM 1696 C C . ARG A 1 222 ? 23.044 -52.851 -4.755 1.00 51.31 222 ARG A C 1
ATOM 1698 O O . ARG A 1 222 ? 23.362 -51.683 -4.560 1.00 51.31 222 ARG A O 1
ATOM 1705 N N . ALA A 1 223 ? 21.821 -53.333 -4.579 1.00 42.59 223 ALA A N 1
ATOM 1706 C CA . ALA A 1 223 ? 20.837 -52.748 -3.692 1.00 42.59 223 ALA A CA 1
ATOM 1707 C C . ALA A 1 223 ? 21.309 -52.915 -2.240 1.00 42.59 223 ALA A C 1
ATOM 1709 O O . ALA A 1 223 ? 21.745 -53.999 -1.858 1.00 42.59 223 ALA A O 1
ATOM 1710 N N . SER A 1 224 ? 21.166 -51.867 -1.433 1.00 45.12 224 SER A N 1
ATOM 1711 C CA . SER A 1 224 ? 21.121 -51.980 0.025 1.00 45.12 224 SER A CA 1
ATOM 1712 C C . SER A 1 224 ? 20.039 -51.049 0.542 1.00 45.12 224 SER A C 1
ATOM 1714 O O . SER A 1 224 ? 20.247 -49.854 0.731 1.00 45.12 224 SER A O 1
ATOM 1716 N N . ALA A 1 225 ? 18.864 -51.632 0.753 1.00 42.09 225 ALA A N 1
ATOM 1717 C CA . ALA A 1 225 ? 17.860 -51.107 1.653 1.00 42.09 225 ALA A CA 1
ATOM 1718 C C . ALA A 1 225 ? 18.357 -51.268 3.099 1.00 42.09 225 ALA A C 1
ATOM 1720 O O . ALA A 1 225 ? 18.788 -52.353 3.493 1.00 42.09 225 ALA A O 1
ATOM 1721 N N . ARG A 1 226 ? 18.245 -50.214 3.910 1.00 48.59 226 ARG A N 1
ATOM 1722 C CA . ARG A 1 226 ? 18.147 -50.351 5.366 1.00 48.59 226 ARG A CA 1
ATOM 1723 C C . ARG A 1 226 ? 17.210 -49.285 5.924 1.00 48.59 226 ARG A C 1
ATOM 1725 O O . ARG A 1 226 ? 17.550 -48.111 5.997 1.00 48.59 226 ARG A O 1
ATOM 1732 N N . MET A 1 227 ? 16.013 -49.745 6.278 1.00 42.28 227 MET A N 1
ATOM 1733 C CA . MET A 1 227 ? 15.110 -49.129 7.246 1.00 42.28 227 MET A CA 1
ATOM 1734 C C . MET A 1 227 ? 15.723 -49.166 8.654 1.00 42.28 227 MET A C 1
ATOM 1736 O O . MET A 1 227 ? 16.352 -50.162 9.007 1.00 42.28 227 MET A O 1
ATOM 1740 N N . MET A 1 228 ? 15.453 -48.126 9.446 1.00 41.34 228 MET A N 1
ATOM 1741 C CA . MET A 1 228 ? 15.139 -48.124 10.894 1.00 41.34 228 MET A CA 1
ATOM 1742 C C . MET A 1 228 ? 14.769 -46.660 11.243 1.00 41.34 228 MET A C 1
ATOM 1744 O O . MET A 1 228 ? 15.573 -45.770 10.997 1.00 41.34 228 MET A O 1
ATOM 1748 N N . HIS A 1 229 ? 13.496 -46.301 11.492 1.00 37.25 229 HIS A N 1
ATOM 1749 C CA . HIS A 1 229 ? 12.829 -46.211 12.818 1.00 37.25 229 HIS A CA 1
ATOM 1750 C C . HIS A 1 229 ? 13.754 -45.669 13.932 1.00 37.25 229 HIS A C 1
ATOM 1752 O O . HIS A 1 229 ? 14.831 -46.215 14.107 1.00 37.25 229 HIS A O 1
ATOM 1758 N N . ALA A 1 230 ? 13.436 -44.693 14.792 1.00 37.94 230 ALA A N 1
ATOM 1759 C CA . ALA A 1 230 ? 12.273 -43.834 15.076 1.00 37.94 230 ALA A CA 1
ATOM 1760 C C . ALA A 1 230 ? 12.773 -42.695 16.043 1.00 37.94 230 ALA A C 1
ATOM 1762 O O . ALA A 1 230 ? 13.899 -42.253 15.853 1.00 37.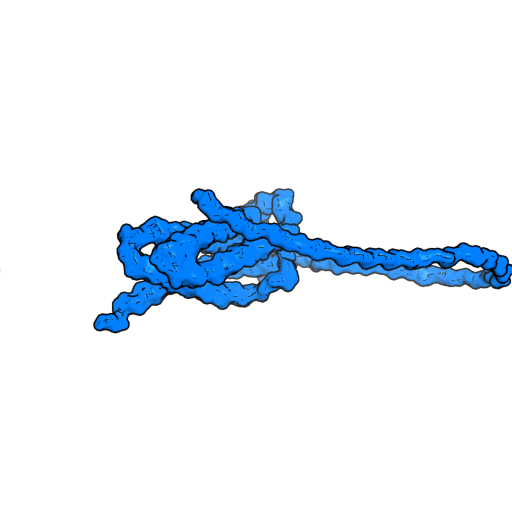94 230 ALA A O 1
ATOM 1763 N N . PRO A 1 231 ? 12.051 -42.214 17.080 1.00 45.09 231 PRO A N 1
ATOM 1764 C CA . PRO A 1 231 ? 11.243 -40.987 17.112 1.00 45.09 231 PRO A CA 1
ATOM 1765 C C . PRO A 1 231 ? 11.684 -39.910 18.145 1.00 45.09 231 PRO A C 1
ATOM 1767 O O . PRO A 1 231 ? 12.358 -40.206 19.121 1.00 45.09 231 PRO A O 1
ATOM 1770 N N . GLY A 1 232 ? 11.137 -38.691 18.002 1.00 33.22 232 GLY A N 1
ATOM 1771 C CA . GLY A 1 232 ? 10.663 -37.865 19.129 1.00 33.22 232 GLY A CA 1
ATOM 1772 C C . GLY A 1 232 ? 11.628 -36.878 19.808 1.00 33.22 232 GLY A C 1
ATOM 1773 O O . GLY A 1 232 ? 12.546 -37.278 20.507 1.00 33.22 232 GLY A O 1
ATOM 1774 N N . ALA A 1 233 ? 11.293 -35.583 19.746 1.00 38.16 233 ALA A N 1
ATOM 1775 C CA . ALA A 1 233 ? 11.410 -34.664 20.886 1.00 38.16 233 ALA A CA 1
ATOM 1776 C C . ALA A 1 233 ? 10.477 -33.453 20.690 1.00 38.16 233 ALA A C 1
ATOM 1778 O O . ALA A 1 233 ? 10.665 -32.621 19.805 1.00 38.16 233 ALA A O 1
ATOM 1779 N N . ARG A 1 234 ? 9.435 -33.403 21.522 1.00 39.41 234 ARG A N 1
ATOM 1780 C CA . ARG A 1 234 ? 8.610 -32.227 21.816 1.00 39.41 234 ARG A CA 1
ATOM 1781 C C . ARG A 1 234 ? 9.249 -31.448 22.979 1.00 39.41 234 ARG A C 1
ATOM 1783 O O . ARG A 1 234 ? 9.872 -32.068 23.832 1.00 39.41 234 ARG A O 1
ATOM 1790 N N . ALA A 1 235 ? 8.872 -30.168 23.062 1.00 36.47 235 ALA A N 1
ATOM 1791 C CA . ALA A 1 235 ? 8.691 -29.339 24.268 1.00 36.47 235 ALA A CA 1
ATOM 1792 C C . ALA A 1 235 ? 9.862 -28.488 24.811 1.00 36.47 235 ALA A C 1
ATOM 1794 O O . ALA A 1 235 ? 10.896 -29.016 25.196 1.00 36.47 235 ALA A O 1
ATOM 1795 N N . ALA A 1 236 ? 9.595 -27.172 24.903 1.00 34.78 236 ALA A N 1
ATOM 1796 C CA . ALA A 1 236 ? 9.780 -26.233 26.038 1.00 34.78 236 ALA A CA 1
ATOM 1797 C C . ALA A 1 236 ? 9.701 -24.796 25.452 1.00 34.78 236 ALA A C 1
ATOM 1799 O O . ALA A 1 236 ? 10.483 -24.475 24.567 1.00 34.78 236 ALA A O 1
ATOM 1800 N N . PHE A 1 237 ? 8.660 -23.968 25.621 1.00 35.69 237 PHE A N 1
ATOM 1801 C CA . PHE A 1 237 ? 8.111 -23.280 26.807 1.00 35.69 237 PHE A CA 1
ATOM 1802 C C . PHE A 1 237 ? 9.102 -22.378 27.575 1.00 35.69 237 PHE A C 1
ATOM 1804 O O . PHE A 1 237 ? 10.128 -22.856 28.042 1.00 35.69 237 PHE A O 1
ATOM 1811 N N . ALA A 1 238 ? 8.662 -21.123 27.768 1.00 33.47 238 ALA A N 1
ATOM 1812 C CA . ALA A 1 238 ? 9.057 -20.111 28.761 1.00 33.47 238 ALA A CA 1
ATOM 1813 C C . ALA A 1 238 ? 10.412 -19.382 28.610 1.00 33.47 238 ALA A C 1
ATOM 1815 O O . ALA A 1 238 ? 11.452 -19.895 29.011 1.00 33.47 238 ALA A O 1
ATOM 1816 N N . LEU A 1 239 ? 10.364 -18.125 28.143 1.00 40.28 239 LEU A N 1
ATOM 1817 C CA . LEU A 1 239 ? 10.466 -16.899 28.963 1.00 40.28 239 LEU A CA 1
ATOM 1818 C C . LEU A 1 239 ? 10.046 -15.673 28.138 1.00 40.28 239 LEU A C 1
ATOM 1820 O O . LEU A 1 239 ? 10.332 -15.664 26.920 1.00 40.28 239 LEU A O 1
#

Radius of gyration: 30.63 Å; Cα contacts (8 Å, |Δi|>4): 170; chains: 1; bounding box: 68×75×84 Å